Protein AF-A0A2V2ZPX4-F1 (afdb_monomer_lite)

Sequence (348 aa):
MEVPTLDKVTLNYEQLRAFTEWGVATARKKNPMAKKKHLESMGMQDVEVVGKGTRATFTFTIPPGFWRMVLIPSMDYREWGVDYINILIEDGDILNTSDGILVLFATEIYETLAKKHQVDKETVKTTCTRLRGYLLKRDYIRNGGPQDLKSHRVKRKTEWGWQKGPNAVMYDTRARKVWKDFFHRQNDLYRTYNPQAEKAPAYIYAQEARELYQKNMTFFLQVDYYRVAKRTITNDNLLADINYARSTFLETLDMGIVRKEIAKRQEEYMAEKERRDSAHKRYLEEIKTQMPSRDERKAIRDELKKIASSTSFQQRNMTQAQREELDRVMEEILDRTIEEVKALDGEE

Structure (mmCIF, N/CA/C/O backbone):
data_AF-A0A2V2ZPX4-F1
#
_entry.id   AF-A0A2V2ZPX4-F1
#
loop_
_atom_site.group_PDB
_atom_site.id
_atom_site.type_symbol
_atom_site.label_atom_id
_atom_site.label_alt_id
_atom_site.label_comp_id
_atom_site.label_asym_id
_atom_site.label_entity_id
_atom_site.label_seq_id
_atom_site.pdbx_PDB_ins_code
_atom_site.Cartn_x
_atom_site.Cartn_y
_atom_site.Cartn_z
_atom_site.occupancy
_atom_site.B_iso_or_equiv
_atom_site.auth_seq_id
_atom_site.auth_comp_id
_atom_site.auth_asym_id
_atom_site.auth_atom_id
_atom_site.pdbx_PDB_model_num
ATOM 1 N N . MET A 1 1 ? -23.631 -26.186 12.644 1.00 33.59 1 MET A N 1
ATOM 2 C CA . MET A 1 1 ? -22.964 -25.788 13.899 1.00 33.59 1 MET A CA 1
ATOM 3 C C . MET A 1 1 ? -22.809 -24.286 13.853 1.00 33.59 1 MET A C 1
ATOM 5 O O . MET A 1 1 ? -22.116 -23.796 12.972 1.00 33.59 1 MET A O 1
ATOM 9 N N . GLU A 1 2 ? -23.539 -23.573 14.702 1.00 29.73 2 GLU A N 1
ATOM 10 C CA . GLU A 1 2 ? -23.437 -22.119 14.810 1.00 29.73 2 GLU A 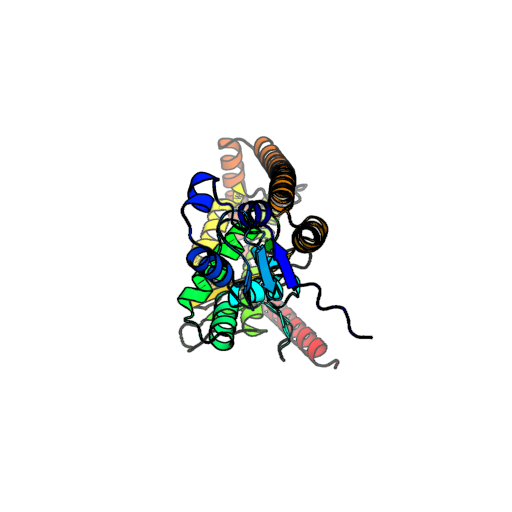CA 1
ATOM 11 C C . GLU A 1 2 ? -22.061 -21.771 15.383 1.00 29.73 2 GLU A C 1
ATOM 13 O O . GLU A 1 2 ? -21.694 -22.220 16.468 1.00 29.73 2 GLU A O 1
ATOM 18 N N . VAL A 1 3 ? -21.266 -21.030 14.613 1.00 31.47 3 VAL A N 1
ATOM 19 C CA . VAL A 1 3 ? -20.008 -20.458 15.096 1.00 31.47 3 VAL A CA 1
ATOM 20 C C . VAL A 1 3 ? -20.387 -19.441 16.177 1.00 31.47 3 VAL A C 1
ATOM 22 O O . VAL A 1 3 ? -21.212 -18.573 15.887 1.00 31.47 3 VAL A O 1
ATOM 25 N N . PRO A 1 4 ? -19.844 -19.517 17.406 1.00 37.94 4 PRO A N 1
ATOM 26 C CA . PRO A 1 4 ? -20.183 -18.551 18.438 1.00 37.94 4 PRO A CA 1
ATOM 27 C C . PRO A 1 4 ? -19.866 -17.143 17.933 1.00 37.94 4 PRO A C 1
ATOM 29 O O . PRO A 1 4 ? -18.773 -16.889 17.422 1.00 37.94 4 PRO A O 1
ATOM 32 N N . THR A 1 5 ? -20.826 -16.235 18.080 1.00 47.53 5 THR A N 1
ATOM 33 C CA . THR A 1 5 ? -20.692 -14.787 17.886 1.00 47.53 5 THR A CA 1
ATOM 34 C C . THR A 1 5 ? -19.631 -14.231 18.847 1.00 47.53 5 THR A C 1
ATOM 36 O O . THR A 1 5 ? -19.949 -13.728 19.921 1.00 47.53 5 THR A O 1
ATOM 39 N N . LEU A 1 6 ? -18.355 -14.379 18.484 1.00 56.31 6 LEU A N 1
ATOM 40 C CA . LEU A 1 6 ? -17.168 -14.090 19.303 1.00 56.31 6 LEU A CA 1
ATOM 41 C C . LEU A 1 6 ? -16.787 -12.602 19.376 1.00 56.31 6 LEU A C 1
ATOM 43 O O . LEU A 1 6 ? -15.764 -12.266 19.962 1.00 56.31 6 LEU A O 1
ATOM 47 N N . ASP A 1 7 ? -17.589 -11.704 18.804 1.00 79.50 7 ASP A N 1
ATOM 48 C CA . ASP A 1 7 ? -17.240 -10.282 18.708 1.00 79.50 7 ASP A CA 1
ATOM 49 C C . ASP A 1 7 ? -17.991 -9.397 19.734 1.00 79.50 7 ASP A C 1
ATOM 51 O O . ASP A 1 7 ? -17.796 -8.182 19.747 1.00 79.50 7 ASP A O 1
ATOM 55 N N . LYS A 1 8 ? -18.813 -9.976 20.632 1.00 90.56 8 LYS A N 1
ATOM 56 C CA . LYS A 1 8 ? -19.414 -9.252 21.772 1.00 90.56 8 LYS A CA 1
ATOM 57 C C . LYS A 1 8 ? -18.473 -9.282 22.975 1.00 90.56 8 LYS A C 1
ATOM 59 O O . LYS A 1 8 ? -18.135 -10.346 23.484 1.00 90.56 8 LYS A O 1
ATOM 64 N N . VAL A 1 9 ? -18.082 -8.105 23.452 1.00 91.75 9 VAL A N 1
ATOM 65 C CA . VAL A 1 9 ? -17.046 -7.928 24.472 1.00 91.75 9 VAL A CA 1
ATOM 66 C C . VAL A 1 9 ? -17.573 -7.076 25.617 1.00 91.75 9 VAL A C 1
ATOM 68 O O . VAL A 1 9 ? -18.239 -6.070 25.388 1.00 91.75 9 VAL A O 1
ATOM 71 N N . THR A 1 10 ? -17.240 -7.455 26.852 1.00 94.12 10 THR A N 1
ATOM 72 C CA . THR A 1 10 ? -17.517 -6.659 28.053 1.00 94.12 10 THR A CA 1
ATOM 73 C C . THR A 1 10 ? -16.210 -6.206 28.687 1.00 94.12 10 THR A C 1
ATOM 75 O O . THR A 1 10 ? -15.408 -7.027 29.122 1.00 94.12 10 THR A O 1
ATOM 78 N N . LEU A 1 11 ? -16.014 -4.892 28.773 1.00 94.19 11 LEU A N 1
ATOM 79 C CA . LEU A 1 11 ? -14.841 -4.272 29.379 1.00 94.19 11 LEU A CA 1
ATOM 80 C C . LEU A 1 11 ? -15.199 -3.603 30.706 1.00 94.19 11 LEU A C 1
ATOM 82 O O . LEU A 1 11 ? -16.196 -2.883 30.819 1.00 94.19 11 LEU A O 1
ATOM 86 N N . ASN A 1 12 ? -14.347 -3.784 31.711 1.00 92.31 12 ASN A N 1
ATOM 87 C CA . ASN A 1 12 ? -14.358 -2.947 32.908 1.00 92.31 12 ASN A CA 1
ATOM 88 C C . ASN A 1 12 ? -13.716 -1.571 32.626 1.00 92.31 12 ASN A C 1
ATOM 90 O O . ASN A 1 12 ? -13.227 -1.298 31.530 1.00 92.31 12 ASN A O 1
ATOM 94 N N . TYR A 1 13 ? -13.702 -0.681 33.620 1.00 89.25 13 TYR A N 1
ATOM 95 C CA . TYR A 1 13 ? -13.165 0.675 33.462 1.00 89.25 13 TYR A CA 1
ATOM 96 C C . TYR A 1 13 ? -11.688 0.727 33.022 1.00 89.25 13 TYR A C 1
ATOM 98 O O . TYR A 1 13 ? -11.328 1.560 32.187 1.00 89.25 13 TYR A O 1
ATOM 106 N N . GLU A 1 14 ? -10.830 -0.135 33.573 1.00 88.31 14 GLU A N 1
ATOM 107 C CA . GLU A 1 14 ? -9.397 -0.152 33.252 1.00 88.31 14 GLU A CA 1
ATOM 108 C C . GLU A 1 14 ? -9.154 -0.711 31.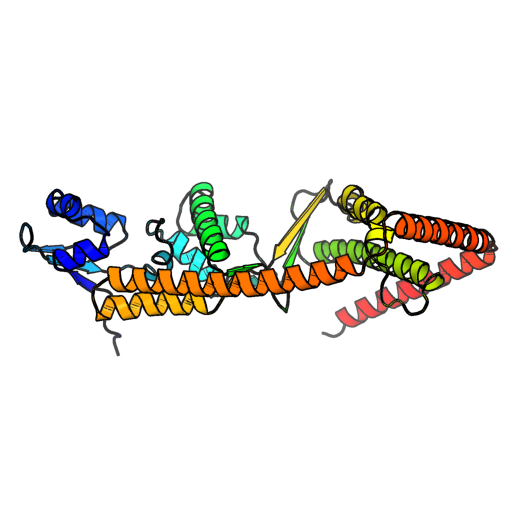845 1.00 88.31 14 GLU A C 1
ATOM 110 O O . GLU A 1 14 ? -8.386 -0.130 31.077 1.00 88.31 14 GLU A O 1
ATOM 115 N N . GLN A 1 15 ? -9.879 -1.767 31.471 1.00 92.38 15 GLN A N 1
ATOM 116 C CA . GLN A 1 15 ? -9.842 -2.343 30.126 1.00 92.38 15 GLN A CA 1
ATOM 117 C C . GLN A 1 15 ? -10.390 -1.371 29.077 1.00 92.38 15 GLN A C 1
ATOM 119 O O . GLN A 1 15 ? -9.775 -1.187 28.030 1.00 92.38 15 GLN A O 1
ATOM 124 N N . LEU A 1 16 ? -11.493 -0.670 29.370 1.00 91.75 16 LEU A N 1
ATOM 125 C CA . LEU A 1 16 ? -12.016 0.380 28.494 1.00 91.75 16 LEU A CA 1
ATOM 126 C C . LEU A 1 16 ? -10.964 1.468 28.275 1.00 91.75 16 LEU A C 1
ATOM 128 O O . LEU A 1 16 ? -10.762 1.913 27.150 1.00 91.75 16 LEU A O 1
ATOM 132 N N . ARG A 1 17 ? -10.281 1.896 29.342 1.00 89.81 17 ARG A N 1
ATOM 133 C CA . ARG A 1 17 ? -9.225 2.906 29.240 1.00 89.81 17 ARG A CA 1
ATOM 134 C C . ARG A 1 17 ? -8.109 2.452 28.294 1.00 89.81 17 ARG A C 1
ATOM 136 O O . ARG A 1 17 ? -7.666 3.256 27.476 1.00 89.81 17 ARG A O 1
ATOM 143 N N . ALA A 1 18 ? -7.666 1.199 28.412 1.00 87.62 18 ALA A N 1
ATOM 144 C CA . ALA A 1 18 ? -6.664 0.617 27.519 1.00 87.62 18 ALA A CA 1
ATOM 145 C C . ALA A 1 18 ? -7.176 0.541 26.068 1.00 87.62 18 ALA A C 1
ATOM 147 O O . ALA A 1 18 ? -6.472 0.937 25.137 1.00 87.62 18 ALA A O 1
ATOM 148 N N . PHE A 1 19 ? -8.431 0.127 25.881 1.00 89.38 19 PHE A N 1
ATOM 149 C CA . PHE A 1 19 ? -9.100 0.066 24.581 1.00 89.38 19 PHE A CA 1
ATOM 150 C C . PHE A 1 19 ? -9.121 1.429 23.868 1.00 89.38 19 PHE A C 1
ATOM 152 O O . PHE A 1 19 ? -8.687 1.539 22.719 1.00 89.38 19 PHE A O 1
ATOM 159 N N . THR A 1 20 ? -9.534 2.488 24.571 1.00 87.81 20 THR A N 1
ATOM 160 C CA . THR A 1 20 ? -9.722 3.841 24.015 1.00 87.81 20 THR A CA 1
ATOM 161 C C . THR A 1 20 ? -8.474 4.733 24.061 1.00 87.81 20 THR A C 1
ATOM 163 O O . THR A 1 20 ? -8.570 5.914 23.739 1.00 87.81 20 THR A O 1
ATOM 166 N N . GLU A 1 21 ? -7.332 4.229 24.543 1.00 84.50 21 GLU A N 1
ATOM 167 C CA . GLU A 1 21 ? -6.089 5.003 24.759 1.00 84.50 21 GLU A CA 1
ATOM 168 C C . GLU A 1 21 ? -6.242 6.235 25.663 1.00 84.50 21 GLU A C 1
ATOM 170 O O . GLU A 1 21 ? -5.491 7.210 25.579 1.00 84.50 21 GLU A O 1
ATOM 175 N N . TRP A 1 22 ? -7.228 6.243 26.556 1.00 87.19 22 TRP A N 1
ATOM 176 C CA . TRP A 1 22 ? -7.407 7.413 27.403 1.00 87.19 22 TRP A CA 1
ATOM 177 C C . TRP A 1 22 ? -6.374 7.458 28.520 1.00 87.19 22 TRP A C 1
ATOM 179 O O . TRP A 1 22 ? -6.224 6.524 29.301 1.00 87.19 22 TRP A O 1
ATOM 189 N N . GLY A 1 23 ? -5.744 8.617 28.701 1.00 84.19 23 GLY A N 1
ATOM 190 C CA . GLY A 1 23 ? -5.048 8.910 29.950 1.00 84.19 23 GLY A CA 1
ATOM 191 C C . GLY A 1 23 ? -6.006 8.837 31.148 1.00 84.19 23 GLY A C 1
ATOM 192 O O . GLY A 1 23 ? -7.205 9.113 31.029 1.00 84.19 23 GLY A O 1
ATOM 193 N N . VAL A 1 24 ? -5.475 8.512 32.332 1.00 84.44 24 VAL A N 1
ATOM 194 C CA . VAL A 1 24 ? -6.258 8.351 33.576 1.00 84.44 24 VAL A CA 1
ATOM 195 C C . VAL A 1 24 ? -7.149 9.567 33.856 1.00 84.44 24 VAL A C 1
ATOM 197 O O . VAL A 1 24 ? -8.327 9.415 34.183 1.00 84.44 24 VAL A O 1
ATOM 200 N N . ALA A 1 25 ? -6.612 10.777 33.681 1.00 85.44 25 ALA A N 1
ATOM 201 C CA . ALA A 1 25 ? -7.347 12.022 33.896 1.00 85.44 25 ALA A CA 1
ATOM 202 C C . ALA A 1 25 ? -8.534 12.180 32.928 1.00 85.44 25 ALA A C 1
ATOM 204 O O . ALA A 1 25 ? -9.633 12.547 33.348 1.00 85.44 25 ALA A O 1
ATOM 205 N N . THR A 1 26 ? -8.337 11.862 31.646 1.00 86.56 26 THR A N 1
ATOM 206 C CA . THR A 1 26 ? -9.374 11.950 30.607 1.00 86.56 26 THR A CA 1
ATOM 207 C C . THR A 1 26 ? -10.487 10.934 30.849 1.00 86.56 26 THR A C 1
ATOM 209 O O . THR A 1 26 ? -11.667 11.293 30.823 1.00 86.56 26 THR A O 1
ATOM 212 N N . ALA A 1 27 ? -10.128 9.686 31.161 1.00 84.44 27 ALA A N 1
ATOM 213 C CA . ALA A 1 27 ? -11.091 8.619 31.423 1.00 84.44 27 ALA A CA 1
ATOM 214 C C . ALA A 1 27 ? -11.976 8.910 32.652 1.00 84.44 27 ALA A C 1
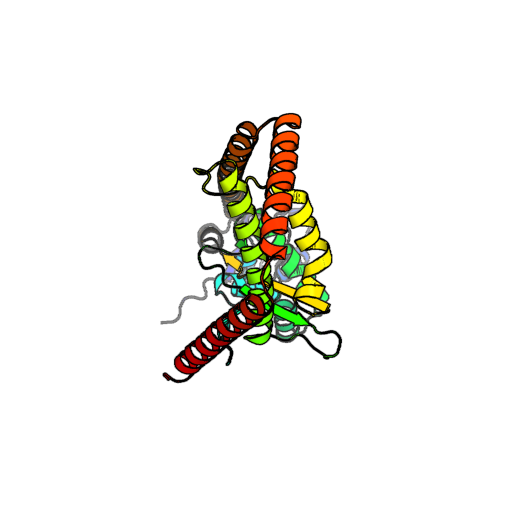ATOM 216 O O . ALA A 1 27 ? -13.177 8.614 32.633 1.00 84.44 27 ALA A O 1
ATOM 217 N N . ARG A 1 28 ? -11.416 9.544 33.696 1.00 84.75 28 ARG A N 1
ATOM 218 C CA . ARG A 1 28 ? -12.162 9.930 34.908 1.00 84.75 28 ARG A CA 1
ATOM 219 C C . ARG A 1 28 ? -13.161 11.056 34.648 1.00 84.75 28 ARG A C 1
ATOM 221 O O . ARG A 1 28 ? -14.263 11.013 35.183 1.00 84.75 28 ARG A O 1
ATOM 228 N N . LYS A 1 29 ? -12.801 12.040 33.816 1.00 86.19 29 LYS A N 1
ATOM 229 C CA . LYS A 1 29 ? -13.653 13.206 33.513 1.00 86.19 29 LYS A CA 1
ATOM 230 C C . LYS A 1 29 ? -14.851 12.875 32.616 1.00 86.19 29 LYS A C 1
ATOM 232 O O . LYS A 1 29 ? -15.854 13.581 32.660 1.00 86.19 29 LYS A O 1
ATOM 237 N N . LYS A 1 30 ? -14.774 11.826 31.792 1.00 85.38 30 LYS A N 1
ATOM 238 C CA . LYS A 1 30 ? -15.880 11.442 30.901 1.00 85.38 30 LYS A CA 1
ATOM 239 C C . LYS A 1 30 ? -16.966 10.679 31.659 1.00 85.38 30 LYS A C 1
ATOM 241 O O . LYS A 1 30 ? -16.702 9.638 32.259 1.00 85.38 30 LYS A O 1
ATOM 246 N N . ASN A 1 31 ? -18.206 11.157 31.591 1.00 87.00 31 ASN A N 1
ATOM 247 C CA . ASN A 1 31 ? -19.361 10.431 32.123 1.00 87.00 31 ASN A CA 1
ATOM 248 C C . ASN A 1 31 ? -19.689 9.179 31.265 1.00 87.00 31 ASN A C 1
ATOM 250 O O . ASN A 1 31 ? -19.203 9.077 30.136 1.00 87.00 31 ASN A O 1
ATOM 254 N N . PRO A 1 32 ? -20.496 8.222 31.765 1.00 86.44 32 PRO A N 1
ATOM 255 C CA . PRO A 1 32 ? -20.830 6.990 31.039 1.00 86.44 32 PRO A CA 1
ATOM 256 C C . PRO A 1 32 ? -21.375 7.205 29.617 1.00 86.44 32 PRO A C 1
ATOM 258 O O . PRO A 1 32 ? -20.973 6.498 28.698 1.00 86.44 32 PRO A O 1
ATOM 261 N N . MET A 1 33 ? -22.207 8.229 29.400 1.00 86.62 33 MET A N 1
ATOM 262 C CA . MET A 1 33 ? -22.762 8.539 28.075 1.00 86.62 33 MET A CA 1
ATOM 263 C C . MET A 1 33 ? -21.711 9.057 27.091 1.00 86.62 33 MET A C 1
ATOM 265 O O . MET A 1 33 ? -21.716 8.677 25.924 1.00 86.62 33 MET A O 1
ATOM 269 N N . ALA A 1 34 ? -20.777 9.892 27.546 1.00 89.50 34 ALA A N 1
ATOM 270 C CA . ALA A 1 34 ? -19.648 10.332 26.732 1.00 89.50 34 ALA A CA 1
ATOM 271 C C . ALA A 1 34 ? -18.721 9.163 26.374 1.00 89.50 34 ALA A C 1
ATOM 273 O O . ALA A 1 34 ? -18.102 9.177 25.311 1.00 89.50 34 ALA A O 1
ATOM 274 N N . LYS A 1 35 ? -18.633 8.154 27.251 1.00 89.94 35 LYS A N 1
ATOM 275 C CA . LYS A 1 35 ? -17.887 6.927 26.976 1.00 89.94 35 LYS A CA 1
ATOM 276 C C . LYS A 1 35 ? -18.566 6.058 25.923 1.00 89.94 35 LYS A C 1
ATOM 278 O O . LYS A 1 35 ? -17.907 5.671 24.965 1.00 89.94 35 LYS A O 1
ATOM 283 N N . LYS A 1 36 ? -19.881 5.859 26.048 1.00 91.44 36 LYS A N 1
ATOM 284 C CA . LYS A 1 36 ? -20.707 5.189 25.036 1.00 91.44 36 LYS A CA 1
ATOM 285 C C . LYS A 1 36 ? -20.559 5.839 23.657 1.00 91.44 36 LYS A C 1
ATOM 287 O O . LYS A 1 36 ? -20.152 5.165 22.720 1.00 91.44 36 LYS A O 1
ATOM 292 N N . LYS A 1 37 ? -20.753 7.160 23.565 1.00 91.19 37 LYS A N 1
ATOM 293 C CA . LYS A 1 37 ? -20.597 7.913 22.305 1.00 91.19 37 LYS A CA 1
ATOM 294 C C . LYS A 1 37 ? -19.216 7.759 21.674 1.00 91.19 37 LYS A C 1
ATOM 296 O O . LYS A 1 37 ? -19.087 7.798 20.457 1.00 91.19 37 LYS A O 1
ATOM 301 N N . HIS A 1 38 ? -18.174 7.613 22.490 1.00 91.44 38 HIS A N 1
ATOM 302 C CA . HIS A 1 38 ? -16.836 7.388 21.964 1.00 91.44 38 HIS A CA 1
ATOM 303 C C . HIS A 1 38 ? -16.679 5.989 21.363 1.00 91.44 38 HIS A C 1
ATOM 305 O O . HIS A 1 38 ? -16.165 5.877 20.256 1.00 91.44 38 HIS A O 1
ATOM 311 N N . LEU A 1 39 ? -17.164 4.945 22.042 1.00 91.69 39 LEU A N 1
ATOM 312 C CA . LEU A 1 39 ? -17.172 3.585 21.493 1.00 91.69 39 LEU A CA 1
ATOM 313 C C . LEU A 1 39 ? -17.957 3.525 20.175 1.00 91.69 39 LEU A C 1
ATOM 315 O O . LEU A 1 39 ? -17.457 2.982 19.194 1.00 91.69 39 LEU A O 1
ATOM 319 N N . GLU A 1 40 ? -19.121 4.174 20.119 1.00 92.25 40 GLU A N 1
ATOM 320 C CA . GLU A 1 40 ? -19.911 4.313 18.887 1.00 92.25 40 GLU A CA 1
ATOM 321 C C . GLU A 1 40 ? -19.120 5.051 17.790 1.00 92.25 40 GLU A C 1
ATOM 323 O O . GLU A 1 40 ? -19.093 4.613 16.644 1.00 92.25 40 GLU A O 1
ATOM 328 N N . SER A 1 41 ? -18.392 6.125 18.132 1.00 88.62 41 SER A N 1
ATOM 329 C CA . SER A 1 41 ? -17.531 6.838 17.169 1.00 88.62 41 SER A CA 1
ATOM 330 C C . SER A 1 41 ? -16.346 6.007 16.664 1.00 88.62 41 SER A C 1
ATOM 332 O O . SER A 1 41 ? -15.851 6.254 15.568 1.00 88.62 41 SER A O 1
ATOM 334 N N . MET A 1 42 ? -15.912 5.008 17.440 1.00 87.75 42 MET A N 1
ATOM 335 C CA . MET A 1 42 ? -14.901 4.025 17.037 1.00 87.75 42 MET A CA 1
ATOM 336 C C . MET A 1 42 ? -15.497 2.879 16.199 1.00 87.75 42 MET A C 1
ATOM 338 O O . MET A 1 42 ? -14.761 1.977 15.805 1.00 87.75 42 MET A O 1
ATOM 342 N N . GLY A 1 43 ? -16.806 2.901 15.929 1.00 88.81 43 GLY A N 1
ATOM 343 C CA . GLY A 1 43 ? -17.519 1.902 15.132 1.00 88.81 43 GLY A CA 1
ATOM 344 C C . GLY A 1 43 ? -18.128 0.751 15.934 1.00 88.81 43 GLY A C 1
ATOM 345 O O . GLY A 1 43 ? -18.667 -0.169 15.328 1.00 88.81 43 GLY A O 1
ATOM 346 N N . MET A 1 44 ? -18.053 0.764 17.269 1.00 92.81 44 MET A N 1
ATOM 347 C CA . MET A 1 44 ? -18.642 -0.302 18.087 1.00 92.81 44 MET A CA 1
ATOM 348 C C . MET A 1 44 ? -20.172 -0.266 18.015 1.00 92.81 44 MET A C 1
ATOM 350 O O . MET A 1 44 ? -20.779 0.805 18.041 1.00 92.81 44 MET A O 1
ATOM 354 N N . GLN A 1 45 ? -20.784 -1.445 17.965 1.00 92.38 45 GLN A N 1
ATOM 355 C CA . GLN A 1 45 ? -22.230 -1.640 17.854 1.00 92.38 45 GLN A CA 1
ATOM 356 C C . GLN A 1 45 ? -22.818 -2.092 19.201 1.00 92.38 45 GLN A C 1
ATOM 358 O O . GLN A 1 45 ? -22.087 -2.543 20.082 1.00 92.38 45 GLN A O 1
ATOM 363 N N . ASP A 1 46 ? -24.132 -1.937 19.380 1.00 93.19 46 ASP A N 1
ATOM 364 C CA . ASP A 1 46 ? -24.883 -2.420 20.554 1.00 93.19 46 ASP A CA 1
ATOM 365 C C . ASP A 1 46 ? -24.274 -2.031 21.912 1.00 93.19 46 ASP A C 1
ATOM 367 O O . ASP A 1 46 ? -24.177 -2.839 22.836 1.00 93.19 46 ASP A O 1
ATOM 371 N N . VAL A 1 47 ? -23.816 -0.779 22.037 1.00 94.06 47 VAL A N 1
ATOM 372 C CA . VAL A 1 47 ? -23.094 -0.334 23.233 1.00 94.06 47 VAL A CA 1
ATOM 373 C C . VAL A 1 47 ? -24.043 -0.191 24.429 1.00 94.06 47 VAL A C 1
ATOM 375 O O . VAL A 1 47 ? -24.878 0.722 24.499 1.00 94.06 47 VAL A O 1
ATOM 378 N N . GLU A 1 48 ? -23.847 -1.047 25.422 1.00 94.25 48 GLU A N 1
ATOM 379 C CA . GLU A 1 48 ? -24.545 -1.073 26.702 1.00 94.25 48 GLU A CA 1
ATOM 380 C C . GLU A 1 48 ? -23.602 -0.667 27.837 1.00 94.25 48 GLU A C 1
ATOM 382 O O . GLU A 1 48 ? -22.428 -1.040 27.871 1.00 94.25 48 GLU A O 1
ATOM 387 N N . VAL A 1 49 ? -24.121 0.107 28.792 1.00 92.94 49 VAL A N 1
ATOM 388 C CA . VAL A 1 49 ? -23.358 0.543 29.966 1.00 92.94 49 VAL A CA 1
ATOM 389 C C . VAL A 1 49 ? -24.138 0.222 31.226 1.00 92.94 49 VAL A C 1
ATOM 391 O O . VAL A 1 49 ? -25.256 0.706 31.404 1.00 92.94 49 VAL A O 1
ATOM 394 N N . VAL A 1 50 ? -23.529 -0.554 32.119 1.00 92.50 50 VAL A N 1
ATOM 395 C CA . VAL A 1 50 ? -24.125 -0.952 33.398 1.00 92.50 50 VAL A CA 1
ATOM 396 C C . VAL A 1 50 ? -23.279 -0.398 34.540 1.00 92.50 50 VAL A C 1
ATOM 398 O O . VAL A 1 50 ? -22.055 -0.488 34.522 1.00 92.50 50 VAL A O 1
ATOM 401 N N . GLY A 1 51 ? -23.920 0.193 35.552 1.00 87.88 51 GLY A N 1
ATOM 402 C CA . GLY A 1 51 ? -23.242 0.768 36.719 1.00 87.88 51 GLY A CA 1
ATOM 403 C C . GLY A 1 51 ? -22.823 2.238 36.562 1.00 87.88 51 GLY A C 1
ATOM 404 O O . GLY A 1 51 ? -23.287 2.959 35.678 1.00 87.88 51 GLY A O 1
ATOM 405 N N . LYS A 1 52 ? -21.978 2.728 37.484 1.00 82.69 52 LYS A N 1
ATOM 406 C CA . LYS A 1 52 ? -21.534 4.136 37.554 1.00 82.69 52 LYS A CA 1
ATOM 407 C C . LYS A 1 52 ? -20.049 4.246 37.918 1.00 82.69 52 LYS A C 1
ATOM 409 O O . LYS A 1 52 ? -19.500 3.408 38.631 1.00 82.69 52 LYS A O 1
ATOM 414 N N . GLY A 1 53 ? -19.412 5.331 37.473 1.00 78.25 53 GLY A N 1
ATOM 415 C CA . GLY A 1 53 ? -18.025 5.655 37.824 1.00 78.25 53 GLY A CA 1
ATOM 416 C C . GLY A 1 53 ? -17.019 4.611 37.329 1.00 78.25 53 GLY A C 1
ATOM 417 O O . GLY A 1 53 ? -17.098 4.162 36.189 1.00 78.25 53 GLY A O 1
ATOM 418 N N . THR A 1 54 ? -16.068 4.236 38.186 1.00 83.69 54 THR A N 1
ATOM 419 C CA . THR A 1 54 ? -15.050 3.202 37.910 1.00 83.69 54 THR A CA 1
ATOM 420 C C . THR A 1 54 ? -15.580 1.773 38.034 1.00 83.69 54 THR A C 1
ATOM 422 O O . THR A 1 54 ? -14.897 0.839 37.636 1.00 83.69 54 THR A O 1
ATOM 425 N N . ARG A 1 55 ? -16.799 1.595 38.563 1.00 86.69 55 ARG A N 1
ATOM 426 C CA . ARG A 1 55 ? -17.481 0.294 38.660 1.00 86.69 55 ARG A CA 1
ATOM 427 C C . ARG A 1 55 ? -18.378 0.003 37.454 1.00 86.69 55 ARG A C 1
ATOM 429 O O . ARG A 1 55 ? -19.098 -0.986 37.470 1.00 86.69 55 ARG A O 1
ATOM 436 N N . ALA A 1 56 ? -18.392 0.887 36.456 1.00 89.44 56 ALA A N 1
ATOM 437 C CA . ALA A 1 56 ? -19.176 0.675 35.250 1.00 89.44 56 ALA A CA 1
ATOM 438 C C . ALA A 1 56 ? -18.530 -0.389 34.350 1.00 89.44 56 ALA A C 1
ATOM 440 O O . ALA A 1 56 ? -17.305 -0.406 34.193 1.00 89.44 56 ALA A O 1
ATOM 441 N N . THR A 1 57 ? -19.361 -1.225 33.735 1.00 93.75 57 THR A N 1
ATOM 442 C CA . THR A 1 57 ? -18.980 -2.154 32.668 1.00 93.75 57 THR A CA 1
ATOM 443 C C . THR A 1 57 ? -19.577 -1.697 31.342 1.00 93.75 57 THR A C 1
ATOM 445 O O . THR A 1 57 ? -20.649 -1.087 31.301 1.00 93.75 57 THR A O 1
ATOM 448 N N . PHE A 1 58 ? -18.845 -1.955 30.263 1.00 94.62 58 PHE A N 1
ATOM 449 C CA . PHE A 1 58 ? -19.169 -1.528 28.908 1.00 94.62 58 PHE A CA 1
ATOM 450 C C . PHE A 1 58 ? -19.219 -2.762 28.028 1.00 94.62 58 PHE A C 1
ATOM 452 O O . PHE A 1 58 ? -18.184 -3.382 27.798 1.00 94.62 58 PHE A O 1
ATOM 459 N N . THR A 1 59 ? -20.408 -3.113 27.563 1.00 95.62 59 THR A N 1
ATOM 460 C CA . THR A 1 59 ? -20.611 -4.253 26.672 1.00 95.62 59 THR A CA 1
ATOM 461 C C . THR A 1 59 ? -20.905 -3.736 25.277 1.00 95.62 59 THR A C 1
ATOM 463 O O . THR A 1 59 ? -21.715 -2.827 25.133 1.00 95.62 59 THR A O 1
ATOM 466 N N . PHE A 1 60 ? -20.239 -4.266 24.259 1.00 94.94 60 PHE A N 1
ATOM 467 C CA . PHE A 1 60 ? -20.431 -3.840 22.874 1.00 94.94 60 PHE A CA 1
ATOM 468 C C . PHE A 1 60 ? -20.032 -4.940 21.893 1.00 94.94 60 PHE A C 1
ATOM 470 O O . PHE A 1 60 ? -19.277 -5.849 22.235 1.00 94.94 60 PHE A O 1
ATOM 477 N N . THR A 1 61 ? -20.525 -4.829 20.667 1.00 93.75 61 THR A N 1
ATOM 478 C CA . THR A 1 61 ? -20.172 -5.696 19.544 1.00 93.75 61 THR A CA 1
ATOM 479 C C . THR A 1 61 ? -19.104 -5.010 18.690 1.00 93.75 61 THR A C 1
ATOM 481 O O . THR A 1 61 ? -19.262 -3.855 18.284 1.00 93.75 61 THR A O 1
ATOM 484 N N . ILE A 1 62 ? -17.998 -5.701 18.425 1.00 91.56 62 ILE A N 1
ATOM 485 C CA . ILE A 1 62 ? -16.933 -5.231 17.533 1.00 91.56 62 ILE A CA 1
ATOM 486 C C . ILE A 1 62 ? -17.380 -5.475 16.084 1.00 91.56 62 ILE A C 1
ATOM 488 O O . ILE A 1 62 ? -17.710 -6.611 15.743 1.00 91.56 62 ILE A O 1
ATOM 492 N N . PRO A 1 63 ? -17.389 -4.452 15.208 1.00 89.69 63 PRO A N 1
ATOM 493 C CA . PRO A 1 63 ? -17.870 -4.625 13.849 1.00 89.69 63 PRO A CA 1
ATOM 494 C C . PRO A 1 63 ? -16.922 -5.527 13.037 1.00 89.69 63 PRO A C 1
ATOM 496 O O . PRO A 1 63 ? -15.692 -5.468 13.214 1.00 89.69 63 PRO A O 1
ATOM 499 N N . PRO A 1 64 ? -17.460 -6.317 12.088 1.00 81.75 64 PRO A N 1
ATOM 500 C CA . PRO A 1 64 ? -16.651 -7.107 11.172 1.00 81.75 64 PRO A CA 1
ATOM 501 C C . PRO A 1 64 ? -15.625 -6.229 10.444 1.00 81.75 64 PRO A C 1
ATOM 503 O O . PRO A 1 64 ? -15.967 -5.283 9.743 1.00 81.75 64 PRO A O 1
ATOM 506 N N . GLY A 1 65 ? -14.339 -6.538 10.620 1.00 86.69 65 GLY A N 1
ATOM 507 C CA . GLY A 1 65 ? -13.248 -5.817 9.961 1.00 86.69 65 GLY A CA 1
ATOM 508 C C . GLY A 1 65 ? -12.595 -4.695 10.770 1.00 86.69 65 GLY A C 1
ATOM 509 O O . GLY A 1 65 ? -11.597 -4.152 10.297 1.00 86.69 65 GLY A O 1
ATOM 510 N N . PHE A 1 66 ? -13.040 -4.415 12.002 1.00 89.88 66 PHE A N 1
ATOM 511 C CA . PHE A 1 66 ? -12.365 -3.484 12.925 1.00 89.88 66 PHE A CA 1
ATOM 512 C C . PHE A 1 66 ? -10.840 -3.692 12.984 1.00 89.88 66 PHE A C 1
ATOM 514 O O . PHE A 1 66 ? -10.058 -2.747 12.870 1.00 89.88 66 PHE A O 1
ATOM 521 N N . TRP A 1 67 ? -10.415 -4.956 13.057 1.00 90.12 67 TRP A N 1
ATOM 522 C CA . TRP A 1 67 ? -9.014 -5.378 13.153 1.00 90.12 67 TRP A CA 1
ATOM 523 C C . TRP A 1 67 ? -8.136 -4.942 11.976 1.00 90.12 67 TRP A C 1
ATOM 525 O O . TRP A 1 67 ? -6.930 -4.800 12.133 1.00 90.12 67 TRP A O 1
ATOM 535 N N . ARG A 1 68 ? -8.720 -4.670 10.804 1.00 89.75 68 ARG A N 1
ATOM 536 C CA . ARG A 1 68 ? -7.980 -4.145 9.643 1.00 89.75 68 ARG A CA 1
ATOM 537 C C . ARG A 1 68 ? -7.556 -2.696 9.849 1.00 89.75 68 ARG A C 1
ATOM 539 O O . ARG A 1 68 ? -6.494 -2.290 9.393 1.00 89.75 68 ARG A O 1
ATOM 546 N N . MET A 1 69 ? -8.371 -1.927 10.564 1.00 88.50 69 MET A N 1
ATOM 547 C CA . MET A 1 69 ? -8.122 -0.510 10.827 1.00 88.50 69 MET A CA 1
ATOM 548 C C . MET A 1 69 ? -7.216 -0.301 12.044 1.00 88.50 69 MET A C 1
ATOM 550 O O . MET A 1 69 ? -6.504 0.697 12.110 1.00 88.50 69 MET A O 1
ATOM 554 N N . VAL A 1 70 ? -7.185 -1.262 12.976 1.00 83.06 70 VAL A N 1
ATOM 555 C CA . VAL A 1 70 ? -6.420 -1.156 14.231 1.00 83.06 70 VAL A CA 1
ATOM 556 C C . VAL A 1 70 ? -4.905 -1.056 14.024 1.00 83.06 70 VAL A C 1
ATOM 558 O O . VAL A 1 70 ? -4.195 -0.533 14.879 1.00 83.06 70 VAL A O 1
ATOM 561 N N . LEU A 1 71 ? -4.412 -1.508 12.867 1.00 81.50 71 LEU A N 1
ATOM 562 C CA . LEU A 1 71 ? -3.004 -1.408 12.479 1.00 81.50 71 LEU A CA 1
ATOM 563 C C . LEU A 1 71 ? -2.540 0.030 12.220 1.00 81.50 71 LEU A C 1
ATOM 565 O O . LEU A 1 71 ? -1.343 0.265 12.047 1.00 81.50 71 LEU A O 1
ATOM 569 N N . ILE A 1 72 ? -3.474 0.982 12.143 1.00 82.81 72 ILE A N 1
ATOM 570 C CA . ILE A 1 72 ? -3.236 2.353 11.699 1.00 82.81 72 ILE A CA 1
ATOM 571 C C . ILE A 1 72 ? -3.656 3.291 12.836 1.00 82.81 72 ILE A C 1
ATOM 573 O O . ILE A 1 72 ? -4.803 3.732 12.884 1.00 82.81 72 ILE A O 1
ATOM 577 N N . PRO A 1 73 ? -2.730 3.631 13.754 1.00 71.44 73 PRO A N 1
ATOM 578 C CA . PRO A 1 73 ? -3.065 4.269 15.030 1.00 71.44 73 PRO A CA 1
ATOM 579 C C . PRO A 1 73 ? -3.774 5.623 14.912 1.00 71.44 73 PRO A C 1
ATOM 581 O O . PRO A 1 73 ? -4.452 6.053 15.834 1.00 71.44 73 PRO A O 1
ATOM 584 N N . SER A 1 74 ? -3.600 6.327 13.792 1.00 72.56 74 SER A N 1
ATOM 585 C CA . SER A 1 74 ? -4.124 7.680 13.585 1.00 72.56 74 SER A CA 1
ATOM 586 C C . SER A 1 74 ? -5.470 7.735 12.860 1.00 72.56 74 SER A C 1
ATOM 588 O O . SER A 1 74 ? -5.908 8.828 12.491 1.00 72.56 74 SER A O 1
ATOM 590 N N . MET A 1 75 ? -6.103 6.590 12.588 1.00 80.94 75 MET A N 1
ATOM 591 C CA . MET A 1 75 ? -7.328 6.533 11.795 1.00 80.94 75 MET A CA 1
ATOM 592 C C . MET A 1 75 ? -8.499 5.940 12.569 1.00 80.94 75 MET A C 1
ATOM 594 O O . MET A 1 75 ? -8.421 4.835 13.094 1.00 80.94 75 MET A O 1
ATOM 598 N N . ASP A 1 76 ? -9.617 6.665 12.551 1.00 82.19 76 ASP A N 1
ATOM 599 C CA . ASP A 1 76 ? -10.900 6.141 13.007 1.00 82.19 76 ASP A CA 1
ATOM 600 C C . ASP A 1 76 ? -11.385 5.015 12.088 1.00 82.19 76 ASP A C 1
ATOM 602 O O . ASP A 1 76 ? -11.071 4.977 10.891 1.00 82.19 76 ASP A O 1
ATOM 606 N N . TYR A 1 77 ? -12.223 4.139 12.639 1.00 88.38 77 TYR A N 1
ATOM 607 C CA . TYR A 1 77 ? -12.910 3.108 11.874 1.00 88.38 77 TYR A CA 1
ATOM 608 C C . TYR A 1 77 ? -13.770 3.727 10.766 1.00 88.38 77 TYR A C 1
ATOM 610 O O . TYR A 1 77 ? -14.570 4.633 11.004 1.00 88.38 77 TYR A O 1
ATOM 618 N N . ARG A 1 78 ? -13.611 3.217 9.542 1.00 91.25 78 ARG A N 1
ATOM 619 C CA . ARG A 1 78 ? -14.411 3.579 8.368 1.00 91.25 78 ARG A CA 1
ATOM 620 C C . ARG A 1 78 ? -14.663 2.319 7.553 1.00 91.25 78 ARG A C 1
ATOM 622 O O . ARG A 1 78 ? -13.702 1.661 7.162 1.00 91.25 78 ARG A O 1
ATOM 629 N N . GLU A 1 79 ? -15.920 2.022 7.243 1.00 92.19 79 GLU A N 1
ATOM 630 C CA . GLU A 1 79 ? -16.302 0.809 6.501 1.00 92.19 79 GLU A CA 1
ATOM 631 C C . GLU A 1 79 ? -15.655 0.749 5.110 1.00 92.19 79 GLU A C 1
ATOM 633 O O . GLU A 1 79 ? -15.083 -0.268 4.726 1.00 92.19 79 GLU A O 1
ATOM 638 N N . TRP A 1 80 ? -15.606 1.871 4.385 1.00 93.94 80 TRP A N 1
ATOM 639 C CA . TRP A 1 80 ? -14.885 1.940 3.107 1.00 93.94 80 TRP A CA 1
ATOM 640 C C . TRP A 1 80 ? -13.365 1.782 3.257 1.00 93.94 80 TRP A C 1
ATOM 642 O O . TRP A 1 80 ? -12.688 1.384 2.312 1.00 93.94 80 TRP A O 1
ATOM 652 N N . GLY A 1 81 ? -12.808 2.086 4.435 1.00 94.25 81 GLY A N 1
ATOM 653 C CA . GLY A 1 81 ? -11.406 1.821 4.752 1.00 94.25 81 GLY A CA 1
ATOM 654 C C . GLY A 1 81 ? -11.132 0.330 4.952 1.00 94.25 81 GLY A C 1
ATOM 655 O O . GLY A 1 81 ? -10.143 -0.184 4.432 1.00 94.25 81 GLY A O 1
ATOM 656 N N . VAL A 1 82 ? -12.045 -0.367 5.633 1.00 94.00 82 VAL A N 1
ATOM 657 C CA . VAL A 1 82 ? -12.030 -1.830 5.783 1.00 94.00 82 VAL A CA 1
ATOM 658 C C . VAL A 1 82 ? -12.089 -2.506 4.416 1.00 94.00 82 VAL A C 1
ATOM 660 O O . VAL A 1 82 ? -11.234 -3.335 4.109 1.00 94.00 82 VAL A O 1
ATOM 663 N N . ASP A 1 83 ? -13.045 -2.110 3.575 1.00 95.00 83 ASP A N 1
ATOM 664 C CA . ASP A 1 83 ? -13.191 -2.658 2.225 1.00 95.00 83 ASP A CA 1
ATOM 665 C C . ASP A 1 83 ? -11.980 -2.372 1.343 1.00 95.00 83 ASP A C 1
ATOM 667 O O . ASP A 1 83 ? -11.569 -3.226 0.564 1.00 95.00 83 ASP A O 1
ATOM 671 N N . TYR A 1 84 ? -11.367 -1.196 1.477 1.00 94.88 84 TYR A N 1
ATOM 672 C CA . TYR A 1 84 ? -10.128 -0.907 0.767 1.00 94.88 84 TYR A CA 1
ATOM 673 C C . TYR A 1 84 ? -9.002 -1.865 1.178 1.00 94.88 84 TYR A C 1
ATOM 675 O O . TYR A 1 84 ? -8.271 -2.338 0.316 1.00 94.88 84 TYR A O 1
ATOM 683 N N . ILE A 1 85 ? -8.868 -2.199 2.466 1.00 93.81 85 ILE A N 1
ATOM 684 C CA . ILE A 1 85 ? -7.887 -3.197 2.920 1.00 93.81 85 ILE A CA 1
ATOM 685 C C . ILE A 1 85 ? -8.242 -4.598 2.400 1.00 93.81 85 ILE A C 1
ATOM 687 O O . ILE A 1 85 ? -7.336 -5.316 1.989 1.00 93.81 85 ILE A O 1
ATOM 691 N N . ASN A 1 86 ? -9.526 -4.971 2.347 1.00 92.88 86 ASN A N 1
ATOM 692 C CA . ASN A 1 86 ? -9.954 -6.232 1.722 1.00 92.88 86 ASN A CA 1
ATOM 693 C C . ASN A 1 86 ? -9.543 -6.300 0.252 1.00 92.88 86 ASN A C 1
ATOM 695 O O . ASN A 1 86 ? -8.918 -7.272 -0.149 1.00 92.88 86 ASN A O 1
ATOM 699 N N . ILE A 1 87 ? -9.786 -5.233 -0.515 1.00 92.19 87 ILE A N 1
ATOM 700 C CA . ILE A 1 87 ? -9.352 -5.123 -1.915 1.00 92.19 87 ILE A CA 1
ATOM 701 C C . ILE A 1 87 ? -7.841 -5.363 -2.049 1.00 92.19 87 ILE A C 1
ATOM 703 O O . ILE A 1 87 ? -7.411 -6.014 -2.993 1.00 92.19 87 ILE A O 1
ATOM 707 N N . LEU A 1 88 ? -7.027 -4.868 -1.111 1.00 90.50 88 LEU A N 1
ATOM 708 C CA . LEU A 1 88 ? -5.577 -5.090 -1.134 1.00 90.50 88 LEU A CA 1
ATOM 709 C C . LEU A 1 88 ? -5.175 -6.528 -0.771 1.00 90.50 88 LEU A C 1
ATOM 711 O O . LEU A 1 88 ? -4.185 -7.027 -1.301 1.00 90.50 88 LEU A O 1
ATOM 715 N N . ILE A 1 89 ? -5.886 -7.172 0.156 1.00 89.81 89 ILE A N 1
ATOM 716 C CA . ILE A 1 89 ? -5.589 -8.540 0.612 1.00 89.81 89 ILE A CA 1
ATOM 717 C C . ILE A 1 89 ? -6.053 -9.577 -0.418 1.00 89.81 89 ILE A C 1
ATOM 719 O O . ILE A 1 89 ? -5.354 -10.553 -0.656 1.00 89.81 89 ILE A O 1
ATOM 723 N N . GLU A 1 90 ? -7.218 -9.365 -1.023 1.00 87.75 90 GLU A N 1
ATOM 724 C CA . GLU A 1 90 ? -7.897 -10.316 -1.915 1.00 87.75 90 GLU A CA 1
ATOM 725 C C . GLU A 1 90 ? -7.528 -10.115 -3.394 1.00 87.75 90 GLU A C 1
ATOM 727 O O . GLU A 1 90 ? -8.216 -10.624 -4.274 1.00 87.75 90 GLU A O 1
ATOM 732 N N . ASP A 1 91 ? -6.480 -9.333 -3.684 1.00 75.44 91 ASP A N 1
ATOM 733 C CA . ASP A 1 91 ? -6.090 -8.937 -5.046 1.00 75.44 91 ASP A CA 1
ATOM 734 C C . ASP A 1 91 ? -7.219 -8.262 -5.849 1.00 75.44 91 ASP A C 1
ATOM 736 O O . ASP A 1 91 ? -7.193 -8.202 -7.078 1.00 75.44 91 ASP A O 1
ATOM 740 N N . GLY A 1 92 ? -8.208 -7.694 -5.154 1.00 74.38 92 GLY A N 1
ATOM 741 C CA . GLY A 1 92 ? -9.391 -7.051 -5.728 1.00 74.38 92 GLY A CA 1
ATOM 742 C C . GLY A 1 92 ? -9.102 -5.753 -6.487 1.00 74.38 92 GLY A C 1
ATOM 743 O O . GLY A 1 92 ? -10.032 -5.109 -6.975 1.00 74.38 92 GLY A O 1
ATOM 744 N N . ASP A 1 93 ? -7.831 -5.336 -6.584 1.00 83.62 93 ASP A N 1
ATOM 745 C CA . ASP A 1 93 ? -7.391 -4.328 -7.551 1.00 83.62 93 ASP A CA 1
ATOM 746 C C . ASP A 1 93 ? -7.213 -4.910 -8.964 1.00 83.62 93 ASP A C 1
ATOM 748 O O . ASP A 1 93 ? -6.832 -4.177 -9.875 1.00 83.62 93 ASP A O 1
ATOM 752 N N . ILE A 1 94 ? -7.552 -6.186 -9.170 1.00 87.00 94 ILE A N 1
ATOM 753 C CA . ILE A 1 94 ? -7.578 -6.879 -10.456 1.00 87.00 94 ILE A CA 1
ATOM 754 C C . ILE A 1 94 ? -9.020 -7.190 -10.889 1.00 87.00 94 ILE A C 1
ATOM 756 O O . ILE A 1 94 ? -9.846 -7.646 -10.103 1.00 87.00 94 ILE A O 1
ATOM 760 N N . LEU A 1 95 ? -9.309 -6.993 -12.176 1.00 82.75 95 LEU A N 1
ATOM 761 C CA . LEU A 1 95 ? -10.574 -7.326 -12.823 1.00 82.75 95 LEU A CA 1
ATOM 762 C C . LEU A 1 95 ? -10.331 -8.194 -14.064 1.00 82.75 95 LEU A C 1
ATOM 764 O O . LEU A 1 95 ? -9.556 -7.817 -14.942 1.00 82.75 95 LEU A O 1
ATOM 768 N N . ASN A 1 96 ? -11.051 -9.311 -14.174 1.00 79.69 96 ASN A N 1
ATOM 769 C CA . ASN A 1 96 ? -11.109 -10.094 -15.408 1.00 79.69 96 ASN A CA 1
ATOM 770 C C . ASN A 1 96 ? -12.087 -9.436 -16.386 1.00 79.69 96 ASN A C 1
ATOM 772 O O . ASN A 1 96 ? -13.240 -9.175 -16.044 1.00 79.69 96 ASN A O 1
ATOM 776 N N . THR A 1 97 ? -11.627 -9.164 -17.601 1.00 75.25 97 THR A N 1
ATOM 777 C CA . THR A 1 97 ? -12.428 -8.586 -18.686 1.00 75.25 97 THR A CA 1
ATOM 778 C C . THR A 1 97 ? -12.334 -9.452 -19.937 1.00 75.25 97 THR A C 1
ATOM 780 O O . THR A 1 97 ? -11.493 -10.347 -19.995 1.00 75.25 97 THR A O 1
ATOM 783 N N . SER A 1 98 ? -13.163 -9.170 -20.950 1.00 71.12 98 SER A N 1
ATOM 784 C CA . SER A 1 98 ? -13.040 -9.785 -22.284 1.00 71.12 98 SER A CA 1
ATOM 785 C C . SER A 1 98 ? -11.643 -9.615 -22.882 1.00 71.12 98 SER A C 1
ATOM 787 O O . SER A 1 98 ? -11.184 -10.471 -23.622 1.00 71.12 98 SER A O 1
ATOM 789 N N . ASP A 1 99 ? -10.950 -8.537 -22.508 1.00 60.69 99 ASP A N 1
ATOM 790 C CA . ASP A 1 99 ? -9.623 -8.180 -23.010 1.00 60.69 99 ASP A CA 1
ATOM 791 C C . ASP A 1 99 ? -8.495 -8.710 -22.094 1.00 60.69 99 ASP A C 1
ATOM 793 O O . ASP A 1 99 ? -7.347 -8.269 -22.192 1.00 60.69 99 ASP A O 1
ATOM 797 N N . GLY A 1 100 ? -8.823 -9.605 -21.152 1.00 72.06 100 GLY A N 1
ATOM 798 C CA . GLY A 1 100 ? -7.901 -10.205 -20.187 1.00 72.06 100 GLY A CA 1
ATOM 799 C C . GLY A 1 100 ? -7.922 -9.564 -18.794 1.00 72.06 100 GLY A C 1
ATOM 800 O O . GLY A 1 100 ? -8.900 -8.937 -18.372 1.00 72.06 100 GLY A O 1
ATOM 801 N N . ILE A 1 101 ? -6.829 -9.757 -18.051 1.00 77.81 101 ILE A N 1
ATOM 802 C CA . ILE A 1 101 ? -6.674 -9.325 -16.655 1.00 77.81 101 ILE A CA 1
ATOM 803 C C . ILE A 1 101 ? -6.245 -7.851 -16.596 1.00 77.81 101 ILE A C 1
ATOM 805 O O . ILE A 1 101 ? -5.169 -7.483 -17.074 1.00 77.81 101 ILE A O 1
ATOM 809 N N . LEU A 1 102 ? -7.056 -7.000 -15.961 1.00 84.06 102 LEU A N 1
ATOM 810 C CA . LEU A 1 102 ? -6.790 -5.571 -15.792 1.00 84.06 102 LEU A CA 1
ATOM 811 C C . LEU A 1 102 ? -6.556 -5.195 -14.327 1.00 84.06 102 LEU A C 1
ATOM 813 O O . LEU A 1 102 ? -7.403 -5.424 -13.476 1.00 84.06 102 LEU A O 1
ATOM 817 N N . VAL A 1 103 ? -5.453 -4.503 -14.053 1.00 88.06 103 VAL A N 1
ATOM 818 C CA . VAL A 1 103 ? -5.207 -3.782 -12.803 1.00 88.06 103 VAL A CA 1
ATOM 819 C C . VAL A 1 103 ? -5.952 -2.442 -12.819 1.00 88.06 103 VAL A C 1
ATOM 821 O O . VAL A 1 103 ? -5.769 -1.600 -13.709 1.00 88.06 103 VAL A O 1
ATOM 824 N N . LEU A 1 104 ? -6.779 -2.227 -11.804 1.00 88.75 104 LEU A N 1
ATOM 825 C CA . LEU A 1 104 ? -7.550 -1.015 -11.575 1.00 88.75 104 LEU A CA 1
ATOM 826 C C . LEU A 1 104 ? -6.651 0.144 -11.134 1.00 88.75 104 LEU A C 1
ATOM 828 O O . LEU A 1 104 ? -5.695 0.003 -10.370 1.00 88.75 104 LEU A O 1
ATOM 832 N N . PHE A 1 105 ? -6.991 1.346 -11.588 1.00 89.31 105 PHE A N 1
ATOM 833 C CA . PHE A 1 105 ? -6.399 2.566 -11.060 1.00 89.31 105 PHE A CA 1
ATOM 834 C C . PHE A 1 105 ? -7.040 2.910 -9.720 1.00 89.31 105 PHE A C 1
ATOM 836 O O . PHE A 1 105 ? -8.237 2.720 -9.516 1.00 89.31 105 PHE A O 1
ATOM 843 N N . ALA A 1 106 ? -6.265 3.549 -8.841 1.00 89.56 106 ALA A N 1
ATOM 844 C CA . ALA A 1 106 ? -6.755 3.996 -7.539 1.00 89.56 106 ALA A CA 1
ATOM 845 C C . ALA A 1 106 ? -8.059 4.812 -7.641 1.00 89.56 106 ALA A C 1
ATOM 847 O O . ALA A 1 106 ? -8.954 4.649 -6.825 1.00 89.56 106 ALA A O 1
ATOM 848 N N . THR A 1 107 ? -8.213 5.637 -8.682 1.00 89.56 107 THR A N 1
ATOM 849 C CA . THR A 1 107 ? -9.441 6.414 -8.910 1.00 89.56 107 THR A CA 1
ATOM 850 C C . THR A 1 107 ? -10.683 5.557 -9.132 1.00 89.56 107 THR A C 1
ATOM 852 O O . THR A 1 107 ? -11.753 5.958 -8.690 1.00 89.56 107 THR A O 1
ATOM 855 N N . GLU A 1 108 ? -10.551 4.403 -9.785 1.00 91.81 108 GLU A N 1
ATOM 856 C CA . GLU A 1 108 ? -11.667 3.479 -10.039 1.00 91.81 108 GLU A CA 1
ATOM 857 C C . GLU A 1 108 ? -12.045 2.719 -8.771 1.00 91.81 108 GLU A C 1
ATOM 859 O O . GLU A 1 108 ? -13.227 2.532 -8.484 1.00 91.81 108 GLU A O 1
ATOM 864 N N . ILE A 1 109 ? -11.041 2.351 -7.970 1.00 93.50 109 ILE A N 1
ATOM 865 C CA . ILE A 1 109 ? -11.258 1.772 -6.643 1.00 93.50 109 ILE A CA 1
ATOM 866 C C . ILE A 1 109 ? -12.027 2.778 -5.775 1.00 93.50 109 ILE A C 1
ATOM 868 O O . ILE A 1 109 ? -13.025 2.424 -5.153 1.00 93.50 109 ILE A O 1
ATOM 872 N N . TYR A 1 110 ? -11.623 4.053 -5.782 1.00 95.81 110 TYR A N 1
ATOM 873 C CA . TYR A 1 110 ? -12.302 5.098 -5.008 1.00 95.81 110 TYR A CA 1
ATOM 874 C C . TYR A 1 110 ? -13.741 5.322 -5.472 1.00 95.81 110 TYR A C 1
ATOM 876 O O . TYR A 1 110 ? -14.619 5.475 -4.635 1.00 95.81 110 TYR A O 1
ATOM 884 N N . GLU A 1 111 ? -13.997 5.326 -6.781 1.00 95.31 111 GLU A N 1
ATOM 885 C CA . GLU A 1 111 ? -15.352 5.445 -7.337 1.00 95.31 111 GLU A CA 1
ATOM 886 C C . GLU A 1 111 ? -16.237 4.258 -6.953 1.00 95.31 111 GLU A C 1
ATOM 888 O O . GLU A 1 111 ? -17.386 4.447 -6.552 1.00 95.31 111 GLU A O 1
ATOM 893 N N . THR A 1 112 ? -15.688 3.045 -7.013 1.00 94.25 112 THR A N 1
ATOM 894 C CA . THR A 1 112 ? -16.393 1.817 -6.625 1.00 94.25 112 THR A CA 1
ATOM 895 C C . THR A 1 112 ? -16.783 1.854 -5.152 1.00 94.25 112 THR A C 1
ATOM 897 O O . THR A 1 112 ? -17.941 1.619 -4.805 1.00 94.25 112 THR A O 1
ATOM 900 N N . LEU A 1 113 ? -15.838 2.216 -4.283 1.00 96.56 113 LEU A N 1
ATOM 901 C CA . LEU A 1 113 ? -16.072 2.338 -2.846 1.00 96.56 113 LEU A CA 1
ATOM 902 C C . LEU A 1 113 ? -17.040 3.483 -2.514 1.00 96.56 113 LEU A C 1
ATOM 904 O O . LEU A 1 113 ? -17.949 3.291 -1.712 1.00 96.56 113 LEU A O 1
ATOM 908 N N . ALA A 1 114 ? -16.899 4.643 -3.161 1.00 97.25 114 ALA A N 1
ATOM 909 C CA . ALA A 1 114 ? -17.805 5.782 -3.003 1.00 97.25 114 ALA A CA 1
ATOM 910 C C . ALA A 1 114 ? -19.251 5.406 -3.348 1.00 97.25 114 ALA A C 1
ATOM 912 O O . ALA A 1 114 ? -20.168 5.693 -2.579 1.00 97.25 114 ALA A O 1
ATOM 913 N N . LYS A 1 115 ? -19.450 4.686 -4.460 1.00 97.00 115 LYS A N 1
ATOM 914 C CA . LYS A 1 115 ? -20.766 4.188 -4.869 1.00 97.00 115 LYS A CA 1
ATOM 915 C C . LYS A 1 115 ? -21.320 3.147 -3.892 1.00 97.00 115 LYS A C 1
ATOM 917 O O . LYS A 1 115 ? -22.488 3.243 -3.531 1.00 97.00 115 LYS A O 1
ATOM 922 N N . LYS A 1 116 ? -20.504 2.176 -3.459 1.00 96.81 116 LYS A N 1
ATOM 923 C CA . LYS A 1 116 ? -20.918 1.112 -2.523 1.00 96.81 116 LYS A CA 1
ATOM 924 C C . LYS A 1 116 ? -21.394 1.683 -1.185 1.00 96.81 116 LYS A C 1
ATOM 926 O O . LYS A 1 116 ? -22.421 1.254 -0.674 1.00 96.81 116 LYS A O 1
ATOM 931 N N . HIS A 1 117 ? -20.658 2.656 -0.652 1.00 95.50 117 HIS A N 1
ATOM 932 C CA . HIS A 1 117 ? -20.902 3.231 0.674 1.00 95.50 117 HIS A CA 1
ATOM 933 C C . HIS A 1 117 ? -21.776 4.490 0.655 1.00 95.50 117 HIS A C 1
ATOM 935 O O . HIS A 1 117 ? -22.092 5.018 1.713 1.00 95.50 117 HIS A O 1
ATOM 941 N N . GLN A 1 118 ? -22.171 4.974 -0.529 1.00 96.44 118 GLN A N 1
ATOM 942 C CA . GLN A 1 118 ? -22.921 6.226 -0.709 1.00 96.44 118 GLN A CA 1
ATOM 943 C C . GLN A 1 118 ? -22.217 7.434 -0.064 1.00 96.44 118 GLN A C 1
ATOM 945 O O . GLN A 1 118 ? -22.839 8.299 0.552 1.00 96.44 118 GLN A O 1
ATOM 950 N N . VAL A 1 119 ? -20.892 7.490 -0.213 1.00 95.56 119 VAL A N 1
ATOM 951 C CA . VAL A 1 119 ? -20.033 8.552 0.327 1.00 95.56 119 VAL A CA 1
ATOM 952 C C . VAL A 1 119 ? -19.380 9.308 -0.822 1.00 95.56 119 VAL A C 1
ATOM 954 O O . VAL A 1 119 ? -19.084 8.735 -1.868 1.00 95.56 119 VAL A O 1
ATOM 957 N N . ASP A 1 120 ? -19.119 10.599 -0.623 1.00 95.94 120 ASP A N 1
ATOM 958 C CA . ASP A 1 120 ? -18.370 11.402 -1.583 1.00 95.94 120 ASP A CA 1
ATOM 959 C C . ASP A 1 120 ? -16.987 10.796 -1.912 1.00 95.94 120 ASP A C 1
ATOM 961 O O . ASP A 1 120 ? -16.243 10.317 -1.045 1.00 95.94 120 ASP A O 1
ATOM 965 N N . LYS A 1 121 ? -16.620 10.866 -3.195 1.00 96.31 121 LYS A N 1
ATOM 966 C CA . LYS A 1 121 ? -15.378 10.300 -3.727 1.00 96.31 121 LYS A CA 1
ATOM 967 C C . LYS A 1 121 ? -14.128 10.915 -3.098 1.00 96.31 121 LYS A C 1
ATOM 969 O O . LYS A 1 121 ? -13.147 10.197 -2.901 1.00 96.31 121 LYS A O 1
ATOM 974 N N . GLU A 1 122 ? -14.122 12.212 -2.792 1.00 96.12 122 GLU A N 1
ATOM 975 C CA . GLU A 1 122 ? -12.957 12.878 -2.199 1.00 96.12 122 GLU A CA 1
ATOM 976 C C . GLU A 1 122 ? -12.738 12.426 -0.748 1.00 96.12 122 GLU A C 1
ATOM 978 O O . GLU A 1 122 ? -11.595 12.229 -0.317 1.00 96.12 122 GLU A O 1
ATOM 983 N N . THR A 1 123 ? -13.825 12.151 -0.022 1.00 94.81 123 THR A N 1
ATOM 984 C CA . THR A 1 123 ? -13.762 11.547 1.318 1.00 94.81 123 THR A CA 1
ATOM 985 C C . THR A 1 123 ? -13.130 10.155 1.267 1.00 94.81 123 THR A C 1
ATOM 987 O O . THR A 1 123 ? -12.153 9.893 1.976 1.00 94.81 123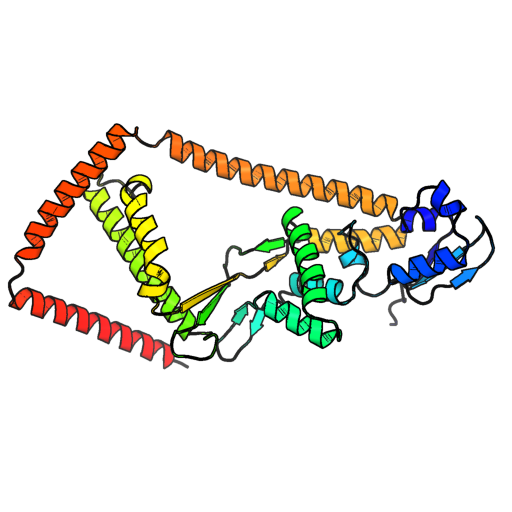 THR A O 1
ATOM 990 N N . VAL A 1 124 ? -13.612 9.282 0.375 1.00 97.06 124 VAL A N 1
ATOM 991 C CA . VAL A 1 124 ? -13.049 7.934 0.178 1.00 97.06 124 VAL A CA 1
ATOM 992 C C . VAL A 1 124 ? -11.580 8.008 -0.232 1.00 97.06 124 VAL A C 1
ATOM 994 O O . VAL A 1 124 ? -10.731 7.364 0.385 1.00 97.06 124 VAL A O 1
ATOM 997 N N . LYS A 1 125 ? -11.251 8.852 -1.216 1.00 96.25 125 LYS A N 1
ATOM 998 C CA . LYS A 1 125 ? -9.875 9.086 -1.669 1.00 96.25 125 LYS A CA 1
ATOM 999 C C . LYS A 1 125 ? -8.965 9.500 -0.519 1.00 96.25 125 LYS A C 1
ATOM 1001 O O . LYS A 1 125 ? -7.854 8.977 -0.418 1.00 96.25 125 LYS A O 1
ATOM 1006 N N . THR A 1 126 ? -9.409 10.411 0.345 1.00 94.19 126 THR A N 1
ATOM 1007 C CA . THR A 1 126 ? -8.627 10.863 1.503 1.00 94.19 126 THR A CA 1
ATOM 1008 C C . THR A 1 126 ? -8.328 9.703 2.450 1.00 94.19 126 THR A C 1
ATOM 1010 O O . THR A 1 126 ? -7.171 9.511 2.835 1.00 94.19 126 THR A O 1
ATOM 1013 N N . THR A 1 127 ? -9.335 8.890 2.784 1.00 93.75 127 THR A N 1
ATOM 1014 C CA . THR A 1 127 ? -9.161 7.696 3.624 1.00 93.75 127 THR A CA 1
ATOM 1015 C C . THR A 1 127 ? -8.207 6.695 2.973 1.00 93.75 127 THR A C 1
ATOM 1017 O O . THR A 1 127 ? -7.181 6.368 3.564 1.00 93.75 127 THR A O 1
ATOM 1020 N N . CYS A 1 128 ? -8.480 6.258 1.741 1.00 94.38 128 CYS A N 1
ATOM 1021 C CA . CYS A 1 128 ? -7.667 5.263 1.039 1.00 94.38 128 CYS A CA 1
ATOM 1022 C C . CYS A 1 128 ? -6.222 5.730 0.822 1.00 94.38 128 CYS A C 1
ATOM 1024 O O . CYS A 1 128 ? -5.295 4.934 0.946 1.00 94.38 128 CYS A O 1
ATOM 1026 N N . THR A 1 129 ? -6.000 7.022 0.556 1.00 92.69 129 THR A N 1
ATOM 1027 C CA . THR A 1 129 ? -4.648 7.582 0.393 1.00 92.69 129 THR A CA 1
ATOM 1028 C C . THR A 1 129 ? -3.860 7.528 1.700 1.00 92.69 129 THR A C 1
ATOM 1030 O O . THR A 1 129 ? -2.695 7.129 1.689 1.00 92.69 129 THR A O 1
ATOM 1033 N N . ARG A 1 130 ? -4.484 7.875 2.836 1.00 92.00 130 ARG A N 1
ATOM 1034 C CA . ARG A 1 130 ? -3.851 7.767 4.162 1.00 92.00 130 ARG A CA 1
ATOM 1035 C C . ARG A 1 130 ? -3.533 6.314 4.512 1.00 92.00 130 ARG A C 1
ATOM 1037 O O . ARG A 1 130 ? -2.399 6.034 4.896 1.00 92.00 130 ARG A O 1
ATOM 1044 N N . LEU A 1 131 ? -4.489 5.406 4.296 1.00 93.25 131 LEU A N 1
ATOM 1045 C CA . LEU A 1 131 ? -4.307 3.963 4.484 1.00 93.25 131 LEU A CA 1
ATOM 1046 C C . LEU A 1 131 ? -3.129 3.454 3.649 1.00 93.25 131 LEU A C 1
ATOM 1048 O O . LEU A 1 131 ? -2.166 2.915 4.187 1.00 93.25 131 LEU A O 1
ATOM 1052 N N . ARG A 1 132 ? -3.155 3.699 2.334 1.00 92.06 132 ARG A N 1
ATOM 1053 C CA . ARG A 1 132 ? -2.104 3.256 1.411 1.00 92.06 132 ARG A CA 1
ATOM 1054 C C . ARG A 1 132 ? -0.738 3.813 1.799 1.00 92.06 132 ARG A C 1
ATOM 1056 O O . ARG A 1 132 ? 0.240 3.073 1.801 1.00 92.06 132 ARG A O 1
ATOM 1063 N N . GLY A 1 133 ? -0.671 5.101 2.138 1.00 92.19 133 GLY A N 1
ATOM 1064 C CA . GLY A 1 133 ? 0.563 5.750 2.573 1.00 92.19 133 GLY A CA 1
ATOM 1065 C C . GLY A 1 133 ? 1.143 5.106 3.830 1.00 92.19 133 GLY A C 1
ATOM 1066 O O . GLY A 1 133 ? 2.343 4.842 3.882 1.00 92.19 133 GLY A O 1
ATOM 1067 N N . TYR A 1 134 ? 0.296 4.794 4.813 1.00 92.56 134 TYR A N 1
ATOM 1068 C CA . TYR A 1 134 ? 0.720 4.114 6.033 1.00 92.56 134 TYR A CA 1
ATOM 1069 C C . TYR A 1 134 ? 1.210 2.687 5.755 1.00 92.56 134 TYR A C 1
ATOM 1071 O O . TYR A 1 134 ? 2.313 2.328 6.166 1.00 92.56 134 TYR A O 1
ATOM 1079 N N . LEU A 1 135 ? 0.438 1.895 5.005 1.00 92.62 135 LEU A N 1
ATOM 1080 C CA . LEU A 1 135 ? 0.778 0.508 4.678 1.00 92.62 135 LEU A CA 1
ATOM 1081 C C . LEU A 1 135 ? 2.082 0.407 3.866 1.00 92.62 135 LEU A C 1
ATOM 1083 O O . LEU A 1 135 ? 2.922 -0.441 4.159 1.00 92.62 135 LEU A O 1
ATOM 1087 N N . LEU A 1 136 ? 2.302 1.313 2.903 1.00 90.94 136 LEU A N 1
ATOM 1088 C CA . LEU A 1 136 ? 3.575 1.422 2.171 1.00 90.94 136 LEU A CA 1
ATOM 1089 C C . LEU A 1 136 ? 4.729 1.809 3.100 1.00 90.94 136 LEU A C 1
ATOM 1091 O O . LEU A 1 136 ? 5.843 1.287 2.983 1.00 90.94 136 LEU A O 1
ATOM 1095 N N . LYS A 1 137 ? 4.475 2.756 4.014 1.00 90.00 137 LYS A N 1
ATOM 1096 C CA . LYS A 1 137 ? 5.484 3.216 4.966 1.00 90.00 137 LYS A CA 1
ATOM 1097 C C . LYS A 1 137 ? 5.920 2.085 5.882 1.00 90.00 137 LYS A C 1
ATOM 1099 O O . LYS A 1 137 ? 7.099 2.055 6.168 1.00 90.00 137 LYS A O 1
ATOM 1104 N N . ARG A 1 138 ? 5.021 1.186 6.293 1.00 90.62 138 ARG A N 1
ATOM 1105 C CA . ARG A 1 138 ? 5.296 0.049 7.193 1.00 90.62 138 ARG A CA 1
ATOM 1106 C C . ARG A 1 138 ? 5.644 -1.266 6.489 1.00 90.62 138 ARG A C 1
ATOM 1108 O O . ARG A 1 138 ? 5.717 -2.295 7.143 1.00 90.62 138 ARG A O 1
ATOM 1115 N N . ASP A 1 139 ? 5.862 -1.233 5.175 1.00 90.00 139 ASP A N 1
ATOM 1116 C CA . ASP A 1 139 ? 6.193 -2.415 4.363 1.00 90.00 139 ASP A CA 1
ATOM 1117 C C . ASP A 1 139 ? 5.136 -3.541 4.389 1.00 90.00 139 ASP A C 1
ATOM 1119 O O . ASP A 1 139 ? 5.435 -4.703 4.101 1.00 90.00 139 ASP A O 1
ATOM 1123 N N . TYR A 1 140 ? 3.883 -3.189 4.693 1.00 92.38 140 TYR A N 1
ATOM 1124 C CA . TYR A 1 140 ? 2.737 -4.097 4.606 1.00 92.38 140 TYR A CA 1
ATOM 1125 C C . TYR A 1 140 ? 2.270 -4.312 3.170 1.00 92.38 140 TYR A C 1
ATOM 1127 O O . TYR A 1 140 ? 1.698 -5.348 2.858 1.00 92.38 140 TYR A O 1
ATOM 1135 N N . ILE A 1 141 ? 2.500 -3.332 2.297 1.00 91.38 141 ILE A N 1
ATOM 1136 C CA . ILE A 1 141 ? 2.218 -3.439 0.867 1.00 91.38 141 ILE A CA 1
ATOM 1137 C C . ILE A 1 141 ? 3.391 -2.893 0.061 1.00 91.38 141 ILE A C 1
ATOM 1139 O O . ILE A 1 141 ? 4.136 -2.026 0.527 1.00 91.38 141 ILE A O 1
ATOM 1143 N N . ARG A 1 142 ? 3.521 -3.356 -1.181 1.00 87.88 142 ARG A N 1
ATOM 1144 C CA . ARG A 1 142 ? 4.479 -2.856 -2.174 1.00 87.88 142 ARG A CA 1
ATOM 1145 C C . ARG A 1 142 ? 3.793 -2.695 -3.530 1.00 87.88 142 ARG A C 1
ATOM 1147 O O . ARG A 1 142 ? 2.774 -3.320 -3.803 1.00 87.88 142 ARG A O 1
ATOM 1154 N N . ASN A 1 143 ? 4.339 -1.828 -4.379 1.00 84.25 143 ASN A N 1
ATOM 1155 C CA . ASN A 1 143 ? 3.851 -1.658 -5.749 1.00 84.25 143 ASN A CA 1
ATOM 1156 C C . ASN A 1 143 ? 4.702 -2.505 -6.698 1.00 84.25 143 ASN A C 1
ATOM 1158 O O . ASN A 1 143 ? 5.896 -2.230 -6.829 1.00 84.25 143 ASN A O 1
ATOM 1162 N N . GLY A 1 144 ? 4.081 -3.446 -7.408 1.00 70.56 144 GLY A N 1
ATOM 1163 C CA . GLY A 1 144 ? 4.785 -4.358 -8.312 1.00 70.56 144 GLY A CA 1
ATOM 1164 C C . GLY A 1 144 ? 5.501 -5.509 -7.597 1.00 70.56 144 GLY A C 1
ATOM 1165 O O . GLY A 1 144 ? 5.683 -5.497 -6.378 1.00 70.56 144 GLY A O 1
ATOM 1166 N N . GLY A 1 145 ? 5.895 -6.516 -8.375 1.00 62.78 145 GLY A N 1
ATOM 1167 C CA . GLY A 1 145 ? 6.571 -7.728 -7.907 1.00 62.78 145 GLY A CA 1
ATOM 1168 C C . GLY A 1 145 ? 7.033 -8.626 -9.053 1.00 62.78 145 GLY A C 1
ATOM 1169 O O . GLY A 1 145 ? 7.018 -8.190 -10.198 1.00 62.78 145 GLY A O 1
ATOM 1170 N N . PRO A 1 146 ? 7.438 -9.880 -8.780 1.00 48.19 146 PRO A N 1
ATOM 1171 C CA . PRO A 1 146 ? 8.172 -10.716 -9.739 1.00 48.19 146 PRO A CA 1
ATOM 1172 C C . PRO A 1 146 ? 7.465 -10.949 -11.082 1.00 48.19 146 PRO A C 1
ATOM 1174 O O . PRO A 1 146 ? 8.135 -11.107 -12.095 1.00 48.19 146 PRO A O 1
ATOM 1177 N N . GLN A 1 147 ? 6.127 -10.938 -11.104 1.00 58.66 147 GLN A N 1
ATOM 1178 C CA . GLN A 1 147 ? 5.335 -11.069 -12.336 1.00 58.66 147 GLN A CA 1
ATOM 1179 C C . GLN A 1 147 ? 4.830 -9.731 -12.907 1.00 58.66 147 GLN A C 1
ATOM 1181 O O . GLN A 1 147 ? 4.227 -9.714 -13.973 1.00 58.66 147 GLN A O 1
ATOM 1186 N N . ASP A 1 148 ? 5.063 -8.622 -12.197 1.00 66.38 148 ASP A N 1
ATOM 1187 C CA . ASP A 1 148 ? 4.833 -7.221 -12.582 1.00 66.38 148 ASP A CA 1
ATOM 1188 C C . ASP A 1 148 ? 3.589 -6.958 -13.462 1.00 66.38 148 ASP A C 1
ATOM 1190 O O . ASP A 1 148 ? 3.623 -6.179 -14.423 1.00 66.38 148 ASP A O 1
ATOM 1194 N N . LEU A 1 149 ? 2.464 -7.590 -13.091 1.00 75.94 149 LEU A N 1
ATOM 1195 C CA . LEU A 1 149 ? 1.158 -7.341 -13.695 1.00 75.94 149 LEU A CA 1
ATOM 1196 C C . LEU A 1 149 ? 0.832 -5.850 -13.600 1.00 75.94 149 LEU A C 1
ATOM 1198 O O . LEU A 1 149 ? 0.873 -5.222 -12.532 1.00 75.94 149 LEU A O 1
ATOM 1202 N N . LYS A 1 150 ? 0.520 -5.281 -14.757 1.00 82.81 150 LYS A N 1
ATOM 1203 C CA . LYS A 1 150 ? 0.278 -3.857 -14.938 1.00 82.81 150 LYS A CA 1
ATOM 1204 C C . LYS A 1 150 ? -0.781 -3.655 -16.002 1.00 82.81 150 LYS A C 1
ATOM 1206 O O . LYS A 1 150 ? -0.895 -4.437 -16.941 1.00 82.81 150 LYS A O 1
ATOM 1211 N N . SER A 1 151 ? -1.502 -2.553 -15.887 1.00 84.44 151 SER A N 1
ATOM 1212 C CA . SER A 1 151 ? -2.433 -2.123 -16.919 1.00 84.44 151 SER A CA 1
ATOM 1213 C C . SER A 1 151 ? -2.047 -0.781 -17.482 1.00 84.44 151 SER A C 1
ATOM 1215 O O . SER A 1 151 ? -1.709 0.161 -16.763 1.00 84.44 151 SER A O 1
ATOM 1217 N N . HIS A 1 152 ? -2.132 -0.719 -18.801 1.00 83.19 152 HIS A N 1
ATOM 1218 C CA . HIS A 1 152 ? -1.759 0.418 -19.611 1.00 83.19 152 HIS A CA 1
ATOM 1219 C C . HIS A 1 152 ? -3.014 1.146 -20.074 1.00 83.19 152 HIS A C 1
ATOM 1221 O O . HIS A 1 152 ? -4.011 0.516 -20.428 1.00 83.19 152 HIS A O 1
ATOM 1227 N N . ARG A 1 153 ? -2.972 2.479 -20.067 1.00 82.12 153 ARG A N 1
ATOM 1228 C CA . ARG A 1 153 ? -4.032 3.319 -20.631 1.00 82.12 153 ARG A CA 1
ATOM 1229 C C . ARG A 1 153 ? -3.444 4.458 -21.421 1.00 82.12 153 ARG A C 1
ATOM 1231 O O . ARG A 1 153 ? -2.517 5.120 -20.953 1.00 82.12 153 ARG A O 1
ATOM 1238 N N . VAL A 1 154 ? -4.035 4.720 -22.576 1.00 80.69 154 VAL A N 1
ATOM 1239 C CA . VAL A 1 154 ? -3.678 5.853 -23.428 1.00 80.69 154 VAL A CA 1
ATOM 1240 C C . VAL A 1 154 ? -4.898 6.729 -23.669 1.00 80.69 154 VAL A C 1
ATOM 1242 O O . VAL A 1 154 ? -6.013 6.231 -23.785 1.00 80.69 154 VAL A O 1
ATOM 1245 N N . LYS A 1 155 ? -4.704 8.041 -23.738 1.00 81.19 155 LYS A N 1
ATOM 1246 C CA . LYS A 1 155 ? -5.708 8.992 -24.217 1.00 81.19 155 LYS A CA 1
ATOM 1247 C C . LYS A 1 155 ? -5.141 9.681 -25.449 1.00 81.19 155 LYS A C 1
ATOM 1249 O O . LYS A 1 155 ? -4.046 10.235 -25.371 1.00 81.19 155 LYS A O 1
ATOM 1254 N N . ARG A 1 156 ? -5.855 9.632 -26.573 1.00 79.00 156 ARG A N 1
ATOM 1255 C CA . ARG A 1 156 ? -5.433 10.247 -27.843 1.00 79.00 156 ARG A CA 1
ATOM 1256 C C . ARG A 1 156 ? -5.991 11.668 -27.977 1.00 79.00 156 ARG A C 1
ATOM 1258 O O . ARG A 1 156 ? -7.009 11.984 -27.371 1.00 79.00 156 ARG A O 1
ATOM 1265 N N . LYS A 1 157 ? -5.341 12.490 -28.811 1.00 69.38 157 LYS A N 1
ATOM 1266 C CA . LYS A 1 157 ? -5.723 13.891 -29.103 1.00 69.38 157 LYS A CA 1
ATOM 1267 C C . LYS A 1 157 ? -7.144 14.062 -29.601 1.00 69.38 157 LYS A C 1
ATOM 1269 O O . LYS A 1 157 ? -7.831 15.006 -29.236 1.00 69.38 157 LYS A O 1
ATOM 1274 N N . THR A 1 158 ? -7.550 13.156 -30.473 1.00 70.25 158 THR A N 1
ATOM 1275 C CA . THR A 1 158 ? -8.787 13.260 -31.244 1.00 70.25 158 THR A CA 1
ATOM 1276 C C . THR A 1 158 ? -9.904 12.384 -30.691 1.00 70.25 158 THR A C 1
ATOM 1278 O O . THR A 1 158 ? -11.003 12.403 -31.230 1.00 70.25 158 THR A O 1
ATOM 1281 N N . GLU A 1 159 ? -9.647 11.615 -29.630 1.00 70.19 159 GLU A N 1
ATOM 1282 C CA . GLU A 1 159 ? -10.615 10.670 -29.079 1.00 70.19 159 GLU A CA 1
ATOM 1283 C C . GLU A 1 159 ? -11.041 11.041 -27.660 1.00 70.19 159 GLU A C 1
ATOM 1285 O O . GLU A 1 159 ? -10.235 11.381 -26.786 1.00 70.19 159 GLU A O 1
ATOM 1290 N N . TRP A 1 160 ? -12.341 10.910 -27.411 1.00 65.31 160 TRP A N 1
ATOM 1291 C CA . TRP A 1 160 ? -12.931 11.118 -26.099 1.00 65.31 160 TRP A CA 1
ATOM 1292 C C . TRP A 1 160 ? -12.866 9.826 -25.284 1.00 65.31 160 TRP A C 1
ATOM 1294 O O . TRP A 1 160 ? -13.751 8.984 -25.365 1.00 65.31 160 TRP A O 1
ATOM 1304 N N . GLY A 1 161 ? -11.818 9.672 -24.474 1.00 76.12 161 GLY A N 1
ATOM 1305 C CA . GLY A 1 161 ? -11.747 8.600 -23.476 1.00 76.12 161 GLY A CA 1
ATOM 1306 C C . GLY A 1 161 ? -10.359 7.999 -23.291 1.00 76.12 161 GLY A C 1
ATOM 1307 O O . GLY A 1 161 ? -9.423 8.295 -24.028 1.00 76.12 161 GLY A O 1
ATOM 1308 N N . TRP A 1 162 ? -10.220 7.165 -22.260 1.00 82.50 162 TRP A N 1
ATOM 1309 C CA . TRP A 1 162 ? -9.032 6.335 -22.067 1.00 82.50 162 TRP A CA 1
ATOM 1310 C C . TRP A 1 162 ? -9.215 5.018 -22.816 1.00 82.50 162 TRP A C 1
ATOM 1312 O O . TRP A 1 162 ? -10.101 4.241 -22.465 1.00 82.50 162 TRP A O 1
ATOM 1322 N N . GLN A 1 163 ? -8.350 4.739 -23.786 1.00 81.25 163 GLN A N 1
ATOM 1323 C CA . GLN A 1 163 ? -8.247 3.416 -24.387 1.00 81.25 163 GLN A CA 1
ATOM 1324 C C . GLN A 1 163 ? -7.514 2.467 -23.427 1.00 81.25 163 GLN A C 1
ATOM 1326 O O . GLN A 1 163 ? -6.576 2.867 -22.722 1.00 81.25 163 GLN A O 1
ATOM 1331 N N . LYS A 1 164 ? -7.954 1.208 -23.405 1.00 80.19 164 LYS A N 1
ATOM 1332 C CA . LYS A 1 164 ? -7.444 0.115 -22.564 1.00 80.19 164 LYS A CA 1
ATOM 1333 C C . LYS A 1 164 ? -7.034 -1.068 -23.458 1.00 80.19 164 LYS A C 1
ATOM 1335 O O . LYS A 1 164 ? -7.136 -0.973 -24.681 1.00 80.19 164 LYS A O 1
ATOM 1340 N N . GLY A 1 165 ? -6.566 -2.156 -22.848 1.00 71.69 165 GLY A N 1
ATOM 1341 C CA . GLY A 1 165 ? -6.372 -3.431 -23.544 1.00 71.69 165 GLY A CA 1
ATOM 1342 C C . GLY A 1 165 ? -5.301 -3.385 -24.649 1.00 71.69 165 GLY A C 1
ATOM 1343 O O . GLY A 1 165 ? -4.332 -2.620 -24.524 1.00 71.69 165 GLY A O 1
ATOM 1344 N N . PRO A 1 166 ? -5.461 -4.173 -25.729 1.00 73.81 166 PRO A N 1
ATOM 1345 C CA . PRO A 1 166 ? -4.451 -4.360 -26.774 1.00 73.81 166 PRO A CA 1
ATOM 1346 C C . PRO A 1 166 ? -3.922 -3.062 -27.386 1.00 73.81 166 PRO A C 1
ATOM 1348 O O . PRO A 1 166 ? -2.725 -2.943 -27.626 1.00 73.81 166 PRO A O 1
ATOM 1351 N N . ASN A 1 167 ? -4.766 -2.041 -27.554 1.00 75.25 167 ASN A N 1
ATOM 1352 C CA . ASN A 1 167 ? -4.339 -0.749 -28.097 1.00 75.25 167 ASN A CA 1
ATOM 1353 C C . ASN A 1 167 ? -3.311 -0.055 -27.194 1.00 75.25 167 ASN A C 1
ATOM 1355 O O . ASN A 1 167 ? -2.251 0.366 -27.656 1.00 75.25 167 ASN A O 1
ATOM 1359 N N . ALA A 1 168 ? -3.580 0.033 -25.889 1.00 77.12 168 ALA A N 1
ATOM 1360 C CA . ALA A 1 168 ? -2.650 0.650 -24.945 1.00 77.12 168 ALA A CA 1
ATOM 1361 C C . ALA A 1 168 ? -1.344 -0.156 -24.812 1.00 77.12 168 ALA A C 1
ATOM 1363 O O . ALA A 1 168 ? -0.272 0.436 -24.663 1.00 77.12 168 ALA A O 1
ATOM 1364 N N . VAL A 1 169 ? -1.433 -1.488 -24.907 1.00 74.25 169 VAL A N 1
ATOM 1365 C CA . VAL A 1 169 ? -0.272 -2.390 -24.933 1.00 74.25 169 VAL A CA 1
ATOM 1366 C C . VAL A 1 169 ? 0.540 -2.197 -26.213 1.00 74.25 169 VAL A C 1
ATOM 1368 O O . VAL A 1 169 ? 1.752 -2.049 -26.130 1.00 74.25 169 VAL A O 1
ATOM 1371 N N . MET A 1 170 ? -0.098 -2.112 -27.383 1.00 77.62 170 MET A N 1
ATOM 1372 C CA . MET A 1 170 ? 0.562 -1.849 -28.665 1.00 77.62 170 MET A CA 1
ATOM 1373 C C . MET A 1 170 ? 1.374 -0.554 -28.607 1.00 77.62 170 MET A C 1
ATOM 1375 O O . MET A 1 170 ? 2.530 -0.531 -29.030 1.00 77.62 170 MET A O 1
ATOM 1379 N N . TYR A 1 171 ? 0.799 0.518 -28.057 1.00 73.88 171 TYR A N 1
ATOM 1380 C CA . TYR A 1 171 ? 1.515 1.773 -27.854 1.00 73.88 171 TYR A CA 1
ATOM 1381 C C . TYR A 1 171 ? 2.731 1.576 -26.929 1.00 73.88 171 TYR A C 1
ATOM 1383 O O . TYR A 1 171 ? 3.847 1.895 -27.338 1.00 73.88 171 TYR A O 1
ATOM 1391 N N . ASP A 1 172 ? 2.575 0.971 -25.744 1.00 73.75 172 ASP A N 1
ATOM 1392 C CA . ASP A 1 172 ? 3.717 0.667 -24.857 1.00 73.75 172 ASP A CA 1
ATOM 1393 C C . ASP A 1 172 ? 4.798 -0.166 -25.565 1.00 73.75 172 ASP A C 1
ATOM 1395 O O . ASP A 1 172 ? 5.984 0.152 -25.474 1.00 73.75 172 ASP A O 1
ATOM 1399 N N . THR A 1 173 ? 4.404 -1.188 -26.325 1.00 74.62 173 THR A N 1
ATOM 1400 C CA . THR A 1 173 ? 5.306 -2.049 -27.099 1.00 74.62 173 THR A CA 1
ATOM 1401 C C . THR A 1 173 ? 6.064 -1.260 -28.164 1.00 74.62 173 THR A C 1
ATOM 1403 O O . THR A 1 173 ? 7.279 -1.428 -28.282 1.00 74.62 173 THR A O 1
ATOM 1406 N N . ARG A 1 174 ? 5.406 -0.339 -28.883 1.00 71.69 174 ARG A N 1
ATOM 1407 C CA . ARG A 1 174 ? 6.067 0.563 -29.845 1.00 71.69 174 ARG A CA 1
ATOM 1408 C C . ARG A 1 174 ? 7.121 1.438 -29.162 1.00 71.69 174 ARG A C 1
ATOM 1410 O O . ARG A 1 174 ? 8.248 1.507 -29.647 1.00 71.69 174 ARG A O 1
ATOM 1417 N N . ALA A 1 175 ? 6.811 2.040 -28.009 1.00 70.06 175 ALA A N 1
ATOM 1418 C CA . ALA A 1 175 ? 7.804 2.810 -27.250 1.00 70.06 175 ALA A CA 1
ATOM 1419 C C . ALA A 1 175 ? 8.955 1.935 -26.733 1.00 70.06 175 ALA A C 1
ATOM 1421 O O . ALA A 1 175 ? 10.119 2.316 -26.855 1.00 70.06 175 ALA A O 1
ATOM 1422 N N . ARG A 1 176 ? 8.654 0.744 -26.199 1.00 72.94 176 ARG A N 1
ATOM 1423 C CA . ARG A 1 176 ? 9.678 -0.205 -25.743 1.00 72.94 176 ARG A CA 1
ATOM 1424 C C . ARG A 1 176 ? 10.595 -0.641 -26.871 1.00 72.94 176 ARG A C 1
ATOM 1426 O O . ARG A 1 176 ? 11.785 -0.772 -26.614 1.00 72.94 176 ARG A O 1
ATOM 1433 N N . LYS A 1 177 ? 10.071 -0.869 -28.079 1.00 75.44 177 LYS A N 1
ATOM 1434 C CA . LYS A 1 177 ? 10.877 -1.222 -29.253 1.00 75.44 177 LYS A CA 1
ATOM 1435 C C . LYS A 1 177 ? 11.883 -0.114 -29.553 1.00 75.44 177 LYS A C 1
ATOM 1437 O O . LYS A 1 177 ? 13.077 -0.373 -29.529 1.00 75.44 177 LYS A O 1
ATOM 1442 N N . VAL A 1 178 ? 11.429 1.138 -29.651 1.00 70.31 178 VAL A N 1
ATOM 1443 C CA . VAL A 1 178 ? 12.315 2.301 -29.854 1.00 70.31 178 VAL A CA 1
ATOM 1444 C C . VAL A 1 178 ? 13.383 2.410 -28.759 1.00 70.31 178 VAL A C 1
ATOM 1446 O O . VAL A 1 178 ? 14.545 2.693 -29.053 1.00 70.31 178 VAL A O 1
ATOM 1449 N N . TRP A 1 179 ? 13.020 2.174 -27.495 1.00 71.56 179 TRP A N 1
ATOM 1450 C CA . TRP A 1 179 ? 13.981 2.179 -26.389 1.00 71.56 179 TRP A CA 1
ATOM 1451 C C . TRP A 1 179 ? 14.984 1.036 -26.480 1.00 71.56 179 TRP A C 1
ATOM 1453 O O . TRP A 1 179 ? 16.180 1.278 -26.341 1.00 71.56 179 TRP A O 1
ATOM 1463 N N . LYS A 1 180 ? 14.521 -0.193 -26.725 1.00 79.62 180 LYS A N 1
ATOM 1464 C CA . LYS A 1 180 ? 15.388 -1.358 -26.918 1.00 79.62 180 LYS A CA 1
ATOM 1465 C C . LYS A 1 180 ? 16.360 -1.105 -28.063 1.00 79.62 180 LYS A C 1
ATOM 1467 O O . LYS A 1 180 ? 17.557 -1.226 -27.847 1.00 79.62 180 LYS A O 1
ATOM 1472 N N . ASP A 1 181 ? 15.876 -0.655 -29.216 1.00 79.06 181 ASP A N 1
ATOM 1473 C CA . ASP A 1 181 ? 16.700 -0.362 -30.392 1.00 79.06 181 ASP A CA 1
ATOM 1474 C C . ASP A 1 181 ? 17.702 0.767 -30.116 1.00 79.06 181 ASP A C 1
ATOM 1476 O O . ASP A 1 181 ? 18.835 0.746 -30.594 1.00 79.06 181 ASP A O 1
ATOM 1480 N N . PHE A 1 182 ? 17.318 1.775 -29.327 1.00 77.25 182 PHE A N 1
ATOM 1481 C CA . PHE A 1 182 ? 18.250 2.792 -28.849 1.00 77.25 182 PHE A CA 1
ATOM 1482 C C . PHE A 1 182 ? 19.351 2.175 -27.977 1.00 77.25 182 PHE A C 1
ATOM 1484 O O . PHE A 1 182 ? 20.525 2.380 -28.272 1.00 77.25 182 PHE A O 1
ATOM 1491 N N . PHE A 1 183 ? 19.007 1.395 -26.947 1.00 78.75 183 PHE A N 1
ATOM 1492 C CA . PHE A 1 183 ? 19.999 0.795 -26.050 1.00 78.75 183 PHE A CA 1
ATOM 1493 C C . PHE A 1 183 ? 20.874 -0.249 -26.750 1.00 78.75 183 PHE A C 1
ATOM 1495 O O . PHE A 1 183 ? 22.073 -0.272 -26.495 1.00 78.75 183 PHE A O 1
ATOM 1502 N N . HIS A 1 184 ? 20.322 -1.056 -27.661 1.00 81.50 184 HIS A N 1
ATOM 1503 C CA . HIS A 1 184 ? 21.092 -1.976 -28.499 1.00 81.50 184 HIS A CA 1
ATOM 1504 C C . HIS A 1 184 ? 22.112 -1.215 -29.340 1.00 81.50 184 HIS A C 1
ATOM 1506 O O . HIS A 1 184 ? 23.298 -1.490 -29.218 1.00 81.50 184 HIS A O 1
ATOM 1512 N N . ARG A 1 185 ? 21.699 -0.162 -30.059 1.00 76.62 185 ARG A N 1
ATOM 1513 C CA . ARG A 1 185 ? 22.639 0.672 -30.824 1.00 76.62 185 ARG A CA 1
ATOM 1514 C C . ARG A 1 185 ? 23.726 1.298 -29.953 1.00 76.62 185 ARG A C 1
ATOM 1516 O O . ARG A 1 185 ? 24.877 1.342 -30.367 1.00 76.62 185 ARG A O 1
ATOM 1523 N N . GLN A 1 186 ? 23.387 1.785 -28.758 1.00 75.62 186 GLN A N 1
ATOM 1524 C CA . GLN A 1 186 ? 24.389 2.330 -27.834 1.00 75.62 186 GLN A CA 1
ATOM 1525 C C . GLN A 1 186 ? 25.345 1.246 -27.314 1.00 75.62 186 GLN A C 1
ATOM 1527 O O . GLN A 1 186 ? 26.540 1.501 -27.191 1.00 75.62 186 GLN A O 1
ATOM 1532 N N . ASN A 1 187 ? 24.840 0.041 -27.038 1.00 81.94 187 ASN A N 1
ATOM 1533 C CA . ASN A 1 187 ? 25.653 -1.108 -26.643 1.00 81.94 187 ASN A CA 1
ATOM 1534 C C . ASN A 1 187 ? 26.587 -1.546 -27.774 1.00 81.94 187 ASN A C 1
ATOM 1536 O O . ASN A 1 187 ? 27.765 -1.759 -27.517 1.00 81.94 187 ASN A O 1
ATOM 1540 N N . ASP A 1 188 ? 26.092 -1.629 -29.007 1.00 79.88 188 ASP A N 1
ATOM 1541 C CA . ASP A 1 188 ? 26.877 -2.025 -30.177 1.00 79.88 188 ASP A CA 1
ATOM 1542 C C . ASP A 1 188 ? 27.971 -0.997 -30.474 1.00 79.88 188 ASP A C 1
ATOM 1544 O O . ASP A 1 188 ? 29.133 -1.364 -30.624 1.00 79.88 188 ASP A O 1
ATOM 1548 N N . LEU A 1 189 ? 27.633 0.299 -30.437 1.00 71.44 189 LEU A N 1
ATOM 1549 C CA . LEU A 1 189 ? 28.616 1.383 -30.521 1.00 71.44 189 LEU A CA 1
ATOM 1550 C C . LEU A 1 189 ? 29.650 1.292 -29.396 1.00 71.44 189 LEU A C 1
ATOM 1552 O O . LEU A 1 189 ? 30.835 1.486 -29.629 1.00 71.44 189 LEU A O 1
ATOM 1556 N N . TYR A 1 190 ? 29.246 0.981 -28.165 1.00 70.69 190 TYR A N 1
ATOM 1557 C CA . TYR A 1 190 ? 30.217 0.824 -27.085 1.00 70.69 190 TYR A CA 1
ATOM 1558 C C . TYR A 1 190 ? 31.107 -0.409 -27.272 1.00 70.69 190 TYR A C 1
ATOM 1560 O O . TYR A 1 190 ? 32.300 -0.343 -26.982 1.00 70.69 190 TYR A O 1
ATOM 1568 N N . ARG A 1 191 ? 30.571 -1.509 -27.809 1.00 78.06 191 ARG A N 1
ATOM 1569 C CA . ARG A 1 191 ? 31.328 -2.733 -28.101 1.00 78.06 191 ARG A CA 1
ATOM 1570 C C . ARG A 1 191 ? 32.378 -2.545 -29.192 1.00 78.06 191 ARG A C 1
ATOM 1572 O O . ARG A 1 191 ? 33.384 -3.243 -29.156 1.00 78.06 191 ARG A O 1
ATOM 1579 N N . THR A 1 192 ? 32.232 -1.575 -30.099 1.00 73.44 192 THR A N 1
ATOM 1580 C CA . THR A 1 192 ? 33.328 -1.243 -31.032 1.00 73.44 192 THR A CA 1
ATOM 1581 C C . THR A 1 192 ? 34.546 -0.642 -30.323 1.00 73.44 192 THR A C 1
ATOM 1583 O O . THR A 1 192 ? 35.646 -0.706 -30.855 1.00 73.44 192 THR A O 1
ATOM 1586 N N . TYR A 1 193 ? 34.358 -0.062 -29.132 1.00 66.50 193 TYR A N 1
ATOM 1587 C CA . TYR A 1 193 ? 35.425 0.487 -28.288 1.00 66.50 193 TYR A CA 1
ATOM 1588 C C . TYR A 1 193 ? 35.880 -0.502 -27.198 1.00 66.50 193 TYR A C 1
ATOM 1590 O O . TYR A 1 193 ? 37.068 -0.609 -26.908 1.00 66.50 193 TYR A O 1
ATOM 1598 N N . ASN A 1 194 ? 34.951 -1.256 -26.603 1.00 72.00 194 ASN A N 1
ATOM 1599 C CA . ASN A 1 194 ? 35.228 -2.299 -25.614 1.00 72.00 194 ASN A CA 1
ATOM 1600 C C . ASN A 1 194 ? 34.482 -3.601 -25.976 1.00 72.00 194 ASN A C 1
ATOM 1602 O O . ASN A 1 194 ? 33.360 -3.812 -25.505 1.00 72.00 194 ASN A O 1
ATOM 1606 N N . PRO A 1 195 ? 35.088 -4.487 -26.791 1.00 78.56 195 PRO A N 1
ATOM 1607 C CA . PRO A 1 195 ? 34.412 -5.663 -27.353 1.00 78.56 195 PRO A CA 1
ATOM 1608 C C . PRO A 1 195 ? 33.856 -6.657 -26.330 1.00 78.56 195 PRO A C 1
ATOM 1610 O O . PRO A 1 195 ? 32.913 -7.380 -26.637 1.00 78.56 195 PRO A O 1
ATOM 1613 N N . GLN A 1 196 ? 34.410 -6.684 -25.116 1.00 79.19 196 GLN A N 1
ATOM 1614 C CA . GLN A 1 196 ? 33.989 -7.594 -24.042 1.00 79.19 196 GLN A CA 1
ATOM 1615 C C . GLN A 1 196 ? 32.874 -7.007 -23.160 1.00 79.19 196 GLN A C 1
ATOM 1617 O O . GLN A 1 196 ? 32.438 -7.637 -22.199 1.00 79.19 196 GLN A O 1
ATOM 1622 N N . ALA A 1 197 ? 32.405 -5.789 -23.446 1.00 71.88 197 ALA A N 1
ATOM 1623 C CA . ALA A 1 197 ? 31.374 -5.149 -22.647 1.00 71.88 197 ALA A CA 1
ATOM 1624 C C . ALA A 1 197 ? 29.988 -5.774 -22.874 1.00 71.88 197 ALA A C 1
ATOM 1626 O O . ALA A 1 197 ? 29.426 -5.735 -23.974 1.00 71.88 197 ALA A O 1
ATOM 1627 N N . GLU A 1 198 ? 29.370 -6.261 -21.797 1.00 77.31 198 GLU A N 1
ATOM 1628 C CA . GLU A 1 198 ? 27.991 -6.759 -21.841 1.00 77.31 198 GLU A CA 1
ATOM 1629 C C . GLU A 1 198 ? 26.985 -5.648 -22.175 1.00 77.31 198 GLU A C 1
ATOM 1631 O O . GLU A 1 198 ? 26.050 -5.873 -22.946 1.00 77.31 198 GLU A O 1
ATOM 1636 N N . LYS A 1 199 ? 27.199 -4.438 -21.639 1.00 78.38 199 LYS A N 1
ATOM 1637 C CA . LYS A 1 199 ? 26.353 -3.254 -21.844 1.00 78.38 199 LYS A CA 1
ATOM 1638 C C . LYS A 1 199 ? 27.175 -1.967 -21.853 1.00 78.38 199 LYS A C 1
ATOM 1640 O O . LYS A 1 199 ? 28.175 -1.856 -21.144 1.00 78.38 199 LYS A O 1
ATOM 1645 N N . ALA A 1 200 ? 26.704 -0.967 -22.587 1.00 72.31 200 ALA A N 1
ATOM 1646 C CA . ALA A 1 200 ? 27.215 0.388 -22.511 1.00 72.31 200 ALA A CA 1
ATOM 1647 C C . ALA A 1 200 ? 26.912 0.991 -21.127 1.00 72.31 200 ALA A C 1
ATOM 1649 O O . ALA A 1 200 ? 25.774 0.926 -20.647 1.00 72.31 200 ALA A O 1
ATOM 1650 N N . PRO A 1 201 ? 27.901 1.606 -20.463 1.00 68.31 201 PRO A N 1
ATOM 1651 C CA . PRO A 1 201 ? 27.656 2.364 -19.248 1.00 68.31 201 PRO A CA 1
ATOM 1652 C C . PRO A 1 201 ? 26.683 3.529 -19.474 1.00 68.31 201 PRO A C 1
ATOM 1654 O O . PRO A 1 201 ? 26.842 4.321 -20.403 1.00 68.31 201 PRO A O 1
ATOM 1657 N N . ALA A 1 202 ? 25.713 3.697 -18.569 1.00 71.56 202 ALA A N 1
ATOM 1658 C CA . ALA A 1 202 ? 24.628 4.670 -18.727 1.00 71.56 202 ALA A CA 1
ATOM 1659 C C . ALA A 1 202 ? 25.093 6.122 -18.904 1.00 71.56 202 ALA A C 1
ATOM 1661 O O . ALA A 1 202 ? 24.429 6.902 -19.579 1.00 71.56 202 ALA A O 1
ATOM 1662 N N . TYR A 1 203 ? 26.243 6.500 -18.335 1.00 66.25 203 TYR A N 1
ATOM 1663 C CA . TYR A 1 203 ? 26.790 7.849 -18.487 1.00 66.25 203 TYR A CA 1
ATOM 1664 C C . TYR A 1 203 ? 27.168 8.184 -19.936 1.00 66.25 203 TYR A C 1
ATOM 1666 O O . TYR A 1 203 ? 27.270 9.366 -20.258 1.00 66.25 203 TYR A O 1
ATOM 1674 N N . ILE A 1 204 ? 27.392 7.189 -20.801 1.00 62.69 204 ILE A N 1
ATOM 1675 C CA . ILE A 1 204 ? 27.781 7.405 -22.199 1.00 62.69 204 ILE A CA 1
ATOM 1676 C C . ILE A 1 204 ? 26.640 8.073 -22.953 1.00 62.69 204 ILE A C 1
ATOM 1678 O O . ILE A 1 204 ? 26.864 9.111 -23.570 1.00 62.69 204 ILE A O 1
ATOM 1682 N N . TYR A 1 205 ? 25.434 7.529 -22.791 1.00 67.06 205 TYR A N 1
ATOM 1683 C CA . TYR A 1 205 ? 24.221 7.905 -23.512 1.00 67.06 205 TYR A CA 1
ATOM 1684 C C . TYR A 1 205 ? 23.176 8.605 -22.624 1.00 67.06 205 TYR A C 1
ATOM 1686 O O . TYR A 1 205 ? 22.007 8.713 -22.990 1.00 67.06 205 TYR A O 1
ATOM 1694 N N . ALA A 1 206 ? 23.550 9.033 -21.411 1.00 64.12 206 ALA A N 1
ATOM 1695 C CA . ALA A 1 206 ? 22.614 9.563 -20.413 1.00 64.12 206 ALA A CA 1
ATOM 1696 C C . ALA A 1 206 ? 21.817 10.776 -20.913 1.00 64.12 206 ALA A C 1
ATOM 1698 O O . ALA A 1 206 ? 20.652 10.943 -20.547 1.00 64.12 206 ALA A O 1
ATOM 1699 N N . GLN A 1 207 ? 22.441 11.631 -21.726 1.00 65.56 207 GLN A N 1
ATOM 1700 C CA . GLN A 1 207 ? 21.792 12.819 -22.271 1.00 65.56 207 GLN A CA 1
ATOM 1701 C C . GLN A 1 207 ? 20.793 12.433 -23.366 1.00 65.56 207 GLN A C 1
ATOM 1703 O O . GLN A 1 207 ? 19.640 12.850 -23.318 1.00 65.56 207 GLN A O 1
ATOM 1708 N N . GLU A 1 208 ? 21.209 11.578 -24.291 1.00 65.50 208 GLU A N 1
ATOM 1709 C CA . GLU A 1 208 ? 20.415 11.074 -25.405 1.00 65.50 208 GLU A CA 1
ATOM 1710 C C . GLU A 1 208 ? 19.224 10.249 -24.899 1.00 65.50 208 GLU A C 1
ATOM 1712 O O . GLU A 1 208 ? 18.099 10.427 -25.362 1.00 65.50 208 GLU A O 1
ATOM 1717 N N . ALA A 1 209 ? 19.434 9.415 -23.875 1.00 66.38 209 ALA A N 1
ATOM 1718 C CA . ALA A 1 209 ? 18.360 8.708 -23.186 1.00 66.38 209 ALA A CA 1
ATOM 1719 C C . ALA A 1 209 ? 17.393 9.690 -22.518 1.00 66.38 209 ALA A C 1
ATOM 1721 O O . ALA A 1 209 ? 16.181 9.555 -22.664 1.00 66.38 209 ALA A O 1
ATOM 1722 N N . ARG A 1 210 ? 17.896 10.710 -21.810 1.00 65.12 210 ARG A N 1
ATOM 1723 C CA . ARG A 1 210 ? 17.045 11.730 -21.184 1.00 65.12 210 ARG A CA 1
ATOM 1724 C C . ARG A 1 210 ? 16.202 12.477 -22.217 1.00 65.12 210 ARG A C 1
ATOM 1726 O O . ARG A 1 210 ? 15.020 12.695 -21.970 1.00 65.12 210 ARG A O 1
ATOM 1733 N N . GLU A 1 211 ? 16.768 12.832 -23.364 1.00 65.38 211 GLU A N 1
ATOM 1734 C CA . GLU A 1 211 ? 16.040 13.460 -24.471 1.00 65.38 211 GLU A CA 1
ATOM 1735 C C . GLU A 1 211 ? 14.982 12.514 -25.063 1.00 65.38 211 GLU A C 1
ATOM 1737 O O . GLU A 1 211 ? 13.833 12.925 -25.253 1.00 65.38 211 GLU A O 1
ATOM 1742 N N . LEU A 1 212 ? 15.326 11.233 -25.250 1.00 65.25 212 LEU A N 1
ATOM 1743 C CA . LEU A 1 212 ? 14.413 10.172 -25.687 1.00 65.25 212 LEU A CA 1
ATOM 1744 C C . LEU A 1 212 ? 13.230 9.973 -24.722 1.00 65.25 212 LEU A C 1
ATOM 1746 O O . LEU A 1 212 ? 12.112 9.717 -25.167 1.00 65.25 212 LEU A O 1
ATOM 1750 N N . TYR A 1 213 ? 13.449 10.121 -23.412 1.00 63.09 213 TYR A N 1
ATOM 1751 C CA . TYR A 1 213 ? 12.392 10.035 -22.400 1.00 63.09 213 TYR A CA 1
ATOM 1752 C C . TYR A 1 213 ? 11.561 11.323 -22.289 1.00 63.09 213 TYR A C 1
ATOM 1754 O O . TYR A 1 213 ? 10.338 11.250 -22.195 1.00 63.09 213 TYR A O 1
ATOM 1762 N N . GLN A 1 214 ? 12.195 12.502 -22.298 1.00 57.78 214 GLN A N 1
ATOM 1763 C CA . GLN A 1 214 ? 11.540 13.778 -21.974 1.00 57.78 214 GLN A CA 1
ATOM 1764 C C . GLN A 1 214 ? 10.780 14.410 -23.144 1.00 57.78 214 GLN A C 1
ATOM 1766 O O . GLN A 1 214 ? 9.724 14.994 -22.922 1.00 57.78 214 GLN A O 1
ATOM 1771 N N . LYS A 1 215 ? 11.284 14.316 -24.380 1.00 54.06 215 LYS A N 1
ATOM 1772 C CA . LYS A 1 215 ? 10.647 14.977 -25.538 1.00 54.06 215 LYS A CA 1
ATOM 1773 C C . LYS A 1 215 ? 9.630 14.103 -26.268 1.00 54.06 215 LYS A C 1
ATOM 1775 O O . LYS A 1 215 ? 8.840 14.601 -27.060 1.00 54.06 215 LYS A O 1
ATOM 1780 N N . ASN A 1 216 ? 9.650 12.803 -26.007 1.00 53.62 216 ASN A N 1
ATOM 1781 C CA . ASN A 1 216 ? 9.408 11.869 -27.090 1.00 53.62 216 ASN A CA 1
ATOM 1782 C C . ASN A 1 216 ? 8.419 10.748 -26.757 1.00 53.62 216 ASN A C 1
ATOM 1784 O O . ASN A 1 216 ? 7.916 10.122 -27.675 1.00 53.62 216 ASN A O 1
ATOM 1788 N N . MET A 1 217 ? 8.050 10.513 -25.496 1.00 55.00 217 MET A N 1
ATOM 1789 C CA . MET A 1 217 ? 7.037 9.492 -25.189 1.00 55.00 217 MET A CA 1
ATOM 1790 C C . MET A 1 217 ? 5.657 9.829 -25.768 1.00 55.00 217 MET A C 1
ATOM 1792 O O . MET A 1 217 ? 5.072 9.006 -26.459 1.00 55.00 217 MET A O 1
ATOM 1796 N N . THR A 1 218 ? 5.156 11.046 -25.558 1.00 57.44 218 THR A N 1
ATOM 1797 C CA . THR A 1 218 ? 3.888 11.532 -26.140 1.00 57.44 218 THR A CA 1
ATOM 1798 C C . THR A 1 218 ? 3.935 11.536 -27.677 1.00 57.44 218 THR A C 1
ATOM 1800 O O . THR A 1 218 ? 2.954 11.199 -28.334 1.00 57.44 218 THR A O 1
ATOM 1803 N N . PHE A 1 219 ? 5.097 11.862 -28.258 1.00 60.88 219 PHE A N 1
ATOM 1804 C CA . PHE A 1 219 ? 5.325 11.874 -29.706 1.00 60.88 219 PHE A CA 1
ATOM 1805 C C . PHE A 1 219 ? 5.385 10.458 -30.309 1.00 60.88 219 PHE A C 1
ATOM 1807 O O . PHE A 1 219 ? 4.643 10.163 -31.241 1.00 60.88 219 PHE A O 1
ATOM 1814 N N . PHE A 1 220 ? 6.203 9.560 -29.752 1.00 56.94 220 PHE A N 1
ATOM 1815 C CA . PHE A 1 220 ? 6.368 8.180 -30.225 1.00 56.94 220 PHE A CA 1
ATOM 1816 C C . PHE A 1 220 ? 5.115 7.339 -30.038 1.00 56.94 220 PHE A C 1
ATOM 1818 O O . PHE A 1 220 ? 4.810 6.486 -30.867 1.00 56.94 220 PHE A O 1
ATOM 1825 N N . LEU A 1 221 ? 4.383 7.584 -28.955 1.00 60.06 221 LEU A N 1
ATOM 1826 C CA . LEU A 1 221 ? 3.109 6.931 -28.723 1.00 60.06 221 LEU A CA 1
ATOM 1827 C C . LEU A 1 221 ? 1.970 7.595 -29.502 1.00 60.06 221 LEU A C 1
ATOM 1829 O O . LEU A 1 221 ? 0.889 7.033 -29.543 1.00 60.06 221 LEU A O 1
ATOM 1833 N N . GLN A 1 222 ? 2.170 8.769 -30.115 1.00 65.12 222 GLN A N 1
ATOM 1834 C CA . GLN A 1 222 ? 1.104 9.558 -30.752 1.00 65.12 222 GLN A CA 1
ATOM 1835 C C . GLN A 1 222 ? -0.156 9.706 -29.867 1.00 65.12 222 GLN A C 1
ATOM 1837 O O . GLN A 1 222 ? -1.288 9.735 -30.360 1.00 65.12 222 GLN A O 1
ATOM 1842 N N . VAL A 1 223 ? 0.029 9.781 -28.546 1.00 64.94 223 VAL A N 1
ATOM 1843 C CA . VAL A 1 223 ? -1.050 9.861 -27.548 1.00 64.94 223 VAL A CA 1
ATOM 1844 C C . VAL A 1 223 ? -0.792 11.048 -26.630 1.00 64.94 223 VAL A C 1
ATOM 1846 O O . VAL A 1 223 ? 0.356 11.332 -26.306 1.00 64.94 223 VAL A O 1
ATOM 1849 N N . ASP A 1 224 ? -1.844 11.733 -26.192 1.00 68.94 224 ASP A N 1
ATOM 1850 C CA . ASP A 1 224 ? -1.736 12.893 -25.300 1.00 68.94 224 ASP A CA 1
ATOM 1851 C C . ASP A 1 224 ? -1.319 12.514 -23.888 1.00 68.94 224 ASP A C 1
ATOM 1853 O O . ASP A 1 224 ? -0.514 13.201 -23.260 1.00 68.94 224 ASP A O 1
ATOM 1857 N N . TYR A 1 225 ? -1.869 11.411 -23.382 1.00 68.62 225 TYR A N 1
ATOM 1858 C CA . TYR A 1 225 ? -1.574 10.937 -22.041 1.00 68.62 225 TYR A CA 1
ATOM 1859 C C . TYR A 1 225 ? -1.410 9.428 -22.026 1.00 68.62 225 TYR A C 1
ATOM 1861 O O . TYR A 1 225 ? -2.165 8.698 -22.664 1.00 68.62 225 TYR A O 1
ATOM 1869 N N . TYR A 1 226 ? -0.456 8.969 -21.225 1.00 75.81 226 TYR A N 1
ATOM 1870 C CA . TYR A 1 226 ? -0.200 7.562 -20.972 1.00 75.81 226 TYR A CA 1
ATOM 1871 C C . TYR A 1 226 ? -0.125 7.320 -19.467 1.00 75.81 226 TYR A C 1
ATOM 1873 O O . TYR A 1 226 ? 0.514 8.081 -18.737 1.00 75.81 226 TYR A O 1
ATOM 1881 N N . ARG A 1 227 ? -0.809 6.283 -18.986 1.00 79.75 227 ARG A N 1
ATOM 1882 C CA . ARG A 1 227 ? -0.846 5.908 -17.572 1.00 79.75 227 ARG A CA 1
ATOM 1883 C C . ARG A 1 227 ? -0.619 4.417 -17.410 1.00 79.75 227 ARG A C 1
ATOM 1885 O O . ARG A 1 227 ? -1.082 3.617 -18.220 1.00 79.75 227 ARG A O 1
ATOM 1892 N N . VAL A 1 228 ? 0.038 4.064 -16.310 1.00 83.12 228 VAL A N 1
ATOM 1893 C CA . VAL A 1 228 ? 0.284 2.679 -15.914 1.00 83.12 228 VAL A CA 1
ATOM 1894 C C . VAL A 1 228 ? -0.201 2.485 -14.484 1.00 83.12 228 VAL A C 1
ATOM 1896 O O . VAL A 1 228 ? 0.196 3.238 -13.594 1.00 83.12 228 VAL A O 1
ATOM 1899 N N . ALA A 1 229 ? -1.050 1.485 -14.274 1.00 86.62 229 ALA A N 1
ATOM 1900 C CA . ALA A 1 229 ? -1.363 0.950 -12.956 1.00 86.62 229 ALA A CA 1
ATOM 1901 C C . ALA A 1 229 ? -0.524 -0.306 -12.739 1.00 86.62 229 ALA A C 1
ATOM 1903 O O . ALA A 1 229 ? -0.372 -1.108 -13.657 1.00 86.62 229 ALA A O 1
ATOM 1904 N N . LYS A 1 230 ? 0.037 -0.462 -11.542 1.00 87.31 230 LYS A N 1
ATOM 1905 C CA . LYS A 1 230 ? 0.768 -1.663 -11.131 1.00 87.31 230 LYS A CA 1
ATOM 1906 C C . LYS A 1 230 ? -0.016 -2.346 -10.029 1.00 87.31 230 LYS A C 1
ATOM 1908 O O . LYS A 1 230 ? -0.547 -1.639 -9.171 1.00 87.31 230 LYS A O 1
ATOM 1913 N N . ARG A 1 231 ? -0.034 -3.679 -10.043 1.00 86.94 231 ARG A N 1
ATOM 1914 C CA . ARG A 1 231 ? -0.649 -4.466 -8.975 1.00 86.94 231 ARG A CA 1
ATOM 1915 C C . ARG A 1 231 ? -0.048 -4.083 -7.626 1.00 86.94 231 ARG A C 1
ATOM 1917 O O . ARG A 1 231 ? 1.173 -3.905 -7.503 1.00 86.94 231 ARG A O 1
ATOM 1924 N N . THR A 1 232 ? -0.905 -3.953 -6.623 1.00 88.56 232 THR A N 1
ATOM 1925 C CA . THR A 1 232 ? -0.460 -3.842 -5.238 1.00 88.56 232 THR A CA 1
ATOM 1926 C C . THR A 1 232 ? -0.222 -5.240 -4.693 1.00 88.56 232 THR A C 1
ATOM 1928 O O . THR A 1 232 ? -1.100 -6.085 -4.774 1.00 88.56 232 THR A O 1
ATOM 1931 N N . ILE A 1 233 ? 0.961 -5.493 -4.143 1.00 88.25 233 ILE A N 1
ATOM 1932 C CA . ILE A 1 233 ? 1.265 -6.770 -3.502 1.00 88.25 233 ILE A CA 1
ATOM 1933 C C . ILE A 1 233 ? 1.234 -6.562 -2.002 1.00 88.25 233 ILE A C 1
ATOM 1935 O O . ILE A 1 233 ? 1.947 -5.704 -1.471 1.00 88.25 233 ILE A O 1
ATOM 1939 N N . THR A 1 234 ? 0.409 -7.358 -1.338 1.00 89.56 234 THR A N 1
ATOM 1940 C CA . THR A 1 234 ? 0.339 -7.410 0.115 1.00 89.56 234 THR A CA 1
ATOM 1941 C C . THR A 1 234 ? 1.423 -8.337 0.653 1.00 89.56 234 THR A C 1
ATOM 1943 O O . THR A 1 234 ? 1.688 -9.399 0.103 1.00 89.56 234 THR A O 1
ATOM 1946 N N . ASN A 1 235 ? 2.096 -7.894 1.709 1.00 89.31 235 ASN A N 1
ATOM 1947 C CA . ASN A 1 235 ? 3.042 -8.693 2.472 1.00 89.31 235 ASN A CA 1
ATOM 1948 C C . ASN A 1 235 ? 2.268 -9.508 3.519 1.00 89.31 235 ASN A C 1
ATOM 1950 O O . ASN A 1 235 ? 1.375 -8.960 4.170 1.00 89.31 235 ASN A O 1
ATOM 1954 N N . ASP A 1 236 ? 2.646 -10.768 3.730 1.00 89.81 236 ASP A N 1
ATOM 1955 C CA . ASP A 1 236 ? 2.028 -11.679 4.706 1.00 89.81 236 ASP A CA 1
ATOM 1956 C C . ASP A 1 236 ? 1.951 -11.079 6.119 1.00 89.81 236 ASP A C 1
ATOM 1958 O O . ASP A 1 236 ? 1.003 -11.342 6.864 1.00 89.81 236 ASP A O 1
ATOM 1962 N N . ASN A 1 237 ? 2.890 -10.186 6.455 1.00 91.88 237 ASN A N 1
ATOM 1963 C CA . ASN A 1 237 ? 2.892 -9.408 7.696 1.00 91.88 237 ASN A CA 1
ATOM 1964 C C . ASN A 1 237 ? 1.563 -8.676 7.956 1.00 91.88 237 ASN A C 1
ATOM 1966 O O . ASN A 1 237 ? 1.155 -8.547 9.107 1.00 91.88 237 ASN A O 1
ATOM 1970 N N . LEU A 1 238 ? 0.876 -8.197 6.909 1.00 93.12 238 LEU A N 1
ATOM 1971 C CA . LEU A 1 238 ? -0.386 -7.470 7.063 1.00 93.12 238 LEU A CA 1
ATOM 1972 C C . LEU A 1 238 ? -1.466 -8.377 7.654 1.00 93.12 238 LEU A C 1
ATOM 1974 O O . LEU A 1 238 ? -2.099 -8.031 8.649 1.00 93.12 238 LEU A O 1
ATOM 1978 N N . LEU A 1 239 ? -1.665 -9.548 7.049 1.00 92.12 239 LEU A N 1
ATOM 1979 C CA . LEU A 1 239 ? -2.674 -10.501 7.498 1.00 92.12 239 LEU A CA 1
ATOM 1980 C C . LEU A 1 239 ? -2.290 -11.112 8.852 1.00 92.12 239 LEU A C 1
ATOM 1982 O O . LEU A 1 239 ? -3.154 -11.286 9.713 1.00 92.12 239 LEU A O 1
ATOM 1986 N N . ALA A 1 240 ? -0.998 -11.377 9.065 1.00 92.75 240 ALA A N 1
ATOM 1987 C CA . ALA A 1 240 ? -0.479 -11.872 10.335 1.00 92.75 240 ALA A CA 1
ATOM 1988 C C . ALA A 1 240 ? -0.774 -10.908 11.495 1.00 92.75 240 ALA A C 1
ATOM 1990 O O . ALA A 1 240 ? -1.268 -11.345 12.535 1.00 92.75 240 ALA A O 1
ATOM 1991 N N . ASP A 1 241 ? -0.544 -9.606 11.314 1.00 94.69 241 ASP A N 1
ATOM 1992 C CA . ASP A 1 241 ? -0.801 -8.613 12.361 1.00 94.69 241 ASP A CA 1
ATOM 1993 C C . ASP A 1 241 ? -2.298 -8.343 12.571 1.00 94.69 241 ASP A C 1
ATOM 1995 O O . ASP A 1 241 ? -2.717 -8.138 13.711 1.00 94.69 241 ASP A O 1
ATOM 1999 N N . ILE A 1 242 ? -3.131 -8.412 11.522 1.00 93.38 242 ILE A N 1
ATOM 2000 C CA . ILE A 1 242 ? -4.602 -8.360 11.664 1.00 93.38 242 ILE A CA 1
ATOM 2001 C C . ILE A 1 242 ? -5.091 -9.519 12.540 1.00 93.38 242 ILE A C 1
ATOM 2003 O O . ILE A 1 242 ? -5.880 -9.315 13.467 1.00 93.38 242 ILE A O 1
ATOM 2007 N N . ASN A 1 243 ? -4.621 -10.734 12.251 1.00 92.88 243 ASN A N 1
ATOM 2008 C CA . ASN A 1 243 ? -5.013 -11.930 12.990 1.00 92.88 243 ASN A CA 1
ATOM 2009 C C . ASN A 1 243 ? -4.492 -11.891 14.428 1.00 92.88 243 ASN A C 1
ATOM 2011 O O . ASN A 1 243 ? -5.262 -12.158 15.349 1.00 92.88 243 ASN A O 1
ATOM 2015 N N . TYR A 1 244 ? -3.233 -11.483 14.622 1.00 94.31 244 TYR A N 1
ATOM 2016 C CA . TYR A 1 244 ? -2.640 -11.283 15.943 1.00 94.31 244 TYR A CA 1
ATOM 2017 C C . TYR A 1 244 ? -3.436 -10.276 16.778 1.00 94.31 244 TYR A C 1
ATOM 2019 O O . TYR A 1 244 ? -3.709 -10.535 17.951 1.00 94.31 244 TYR A O 1
ATOM 2027 N N . ALA A 1 245 ? -3.837 -9.146 16.184 1.00 92.25 245 ALA A N 1
ATOM 2028 C CA . ALA A 1 245 ? -4.614 -8.128 16.879 1.00 92.25 245 ALA A CA 1
ATOM 2029 C C . ALA A 1 245 ? -5.949 -8.682 17.379 1.00 92.25 245 ALA A C 1
ATOM 2031 O O . ALA A 1 245 ? -6.308 -8.474 18.538 1.00 92.25 245 ALA A O 1
ATOM 2032 N N . ARG A 1 246 ? -6.657 -9.415 16.509 1.00 91.88 246 ARG A N 1
ATOM 2033 C CA . ARG A 1 246 ? -7.937 -10.037 16.843 1.00 91.88 246 ARG A CA 1
ATOM 2034 C C . ARG A 1 246 ? -7.784 -11.073 17.949 1.00 91.88 246 ARG A C 1
ATOM 2036 O O . ARG A 1 246 ? -8.477 -10.970 18.956 1.00 91.88 246 ARG A O 1
ATOM 2043 N N . SER A 1 247 ? -6.917 -12.068 17.758 1.00 91.56 247 SER A N 1
ATOM 2044 C CA . SER A 1 247 ? -6.789 -13.186 18.700 1.00 91.56 247 SER A CA 1
ATOM 2045 C C . SER A 1 247 ? -6.343 -12.692 20.071 1.00 91.56 247 SER A C 1
ATOM 2047 O O . SER A 1 247 ? -7.013 -12.933 21.070 1.00 91.56 247 SER A O 1
ATOM 2049 N N . THR A 1 248 ? -5.280 -11.888 20.102 1.00 92.25 248 THR A N 1
ATOM 2050 C CA . THR A 1 248 ? -4.690 -11.402 21.349 1.00 92.25 248 THR A CA 1
ATOM 2051 C C . THR A 1 248 ? -5.656 -10.499 22.101 1.00 92.25 248 THR A C 1
ATOM 2053 O O . THR A 1 248 ? -5.764 -10.610 23.322 1.00 92.25 248 THR A O 1
ATOM 2056 N N . PHE A 1 249 ? -6.390 -9.616 21.414 1.00 91.38 249 PHE A N 1
ATOM 2057 C CA . PHE A 1 249 ? -7.379 -8.798 22.108 1.00 91.38 249 PHE A CA 1
ATOM 2058 C C . PHE A 1 249 ? -8.517 -9.645 22.673 1.00 91.38 249 PHE A C 1
ATOM 2060 O O . PHE A 1 249 ? -8.884 -9.444 23.823 1.00 91.38 249 PHE A O 1
ATOM 2067 N N . LEU A 1 250 ? -9.084 -10.575 21.902 1.00 89.12 250 LEU A N 1
ATOM 2068 C CA . LEU A 1 250 ? -10.209 -11.381 22.385 1.00 89.12 250 LEU A CA 1
ATOM 2069 C C . LEU A 1 250 ? -9.813 -12.292 23.560 1.00 89.12 250 LEU A C 1
ATOM 2071 O O . LEU A 1 250 ? -10.647 -12.571 24.416 1.00 89.12 250 LEU A O 1
ATOM 2075 N N . GLU A 1 251 ? -8.544 -12.693 23.644 1.00 90.19 251 GLU A N 1
ATOM 2076 C CA . GLU A 1 251 ? -8.003 -13.469 24.765 1.00 90.19 251 GLU A CA 1
ATOM 2077 C C . GLU A 1 251 ? -7.695 -12.613 26.004 1.00 90.19 251 GLU A C 1
ATOM 2079 O O . GLU A 1 251 ? -7.942 -13.035 27.132 1.00 90.19 251 GLU A O 1
ATOM 2084 N N . THR A 1 252 ? -7.139 -11.412 25.815 1.00 89.81 252 THR A N 1
ATOM 2085 C CA . THR A 1 252 ? -6.587 -10.599 26.921 1.00 89.81 252 THR A CA 1
ATOM 2086 C C . THR A 1 252 ? -7.478 -9.436 27.345 1.00 89.81 252 THR A C 1
ATOM 2088 O O . THR A 1 252 ? -7.348 -8.921 28.456 1.00 89.81 252 THR A O 1
ATOM 2091 N N . LEU A 1 253 ? -8.370 -8.997 26.455 1.00 89.88 253 LEU A N 1
ATOM 2092 C CA . LEU A 1 253 ? -9.145 -7.760 26.540 1.00 89.88 253 LEU A CA 1
ATOM 2093 C C . LEU A 1 253 ? -8.273 -6.507 26.749 1.00 89.88 253 LEU A C 1
ATOM 2095 O O . LEU A 1 253 ? -8.736 -5.504 27.301 1.00 89.88 253 LEU A O 1
ATOM 2099 N N . ASP A 1 254 ? -7.015 -6.551 26.296 1.00 89.38 254 ASP A N 1
ATOM 2100 C CA . ASP A 1 254 ? -6.029 -5.485 26.473 1.00 89.38 254 ASP A CA 1
ATOM 2101 C C . ASP A 1 254 ? -5.443 -5.019 25.128 1.00 89.38 254 ASP A C 1
ATOM 2103 O O . ASP A 1 254 ? -4.487 -5.576 24.583 1.00 89.38 254 ASP A O 1
ATOM 2107 N N . MET A 1 255 ? -5.991 -3.919 24.602 1.00 87.81 255 MET A N 1
ATOM 2108 C CA . MET A 1 255 ? -5.460 -3.279 23.390 1.00 87.81 255 MET A CA 1
ATOM 2109 C C . MET A 1 255 ? -4.074 -2.655 23.581 1.00 87.81 255 MET A C 1
ATOM 2111 O O . MET A 1 255 ? -3.389 -2.388 22.593 1.00 87.81 255 MET A O 1
ATOM 2115 N N . GLY A 1 256 ? -3.650 -2.391 24.818 1.00 88.12 256 GLY A N 1
ATOM 2116 C CA . GLY A 1 256 ? -2.318 -1.879 25.114 1.00 88.12 256 GLY A CA 1
ATOM 2117 C C . GLY A 1 256 ? -1.235 -2.892 24.747 1.00 88.12 256 GLY A C 1
ATOM 2118 O O . GLY A 1 256 ? -0.260 -2.526 24.089 1.00 88.12 256 GLY A O 1
ATOM 2119 N N . ILE A 1 257 ? -1.442 -4.167 25.097 1.00 90.12 257 ILE A N 1
ATOM 2120 C CA . ILE A 1 257 ? -0.545 -5.272 24.715 1.00 90.12 257 ILE A CA 1
ATOM 2121 C C . ILE A 1 257 ? -0.489 -5.401 23.191 1.00 90.12 257 ILE A C 1
ATOM 2123 O O . ILE A 1 257 ? 0.598 -5.387 22.612 1.00 90.12 257 ILE A O 1
ATOM 2127 N N . VAL A 1 258 ? -1.658 -5.436 22.545 1.00 91.31 258 VAL A N 1
ATOM 2128 C CA . VAL A 1 258 ? -1.785 -5.572 21.087 1.00 91.31 258 VAL A CA 1
ATOM 2129 C C . VAL A 1 258 ? -1.016 -4.478 20.348 1.00 91.31 258 VAL A C 1
ATOM 2131 O O . VAL A 1 258 ? -0.193 -4.769 19.481 1.00 91.31 258 VAL A O 1
ATOM 2134 N N . ARG A 1 259 ? -1.238 -3.209 20.709 1.00 89.69 259 ARG A N 1
ATOM 2135 C CA . ARG A 1 259 ? -0.589 -2.070 20.042 1.00 89.69 259 ARG A CA 1
ATOM 2136 C C . ARG A 1 259 ? 0.915 -2.041 20.270 1.00 89.69 259 ARG A C 1
ATOM 2138 O O . ARG A 1 259 ? 1.651 -1.712 19.344 1.00 89.69 259 ARG A O 1
ATOM 2145 N N . LYS A 1 260 ? 1.372 -2.378 21.480 1.00 91.31 260 LYS A N 1
ATOM 2146 C CA . LYS A 1 260 ? 2.802 -2.418 21.803 1.00 91.31 260 LYS A CA 1
ATOM 2147 C C . LYS A 1 260 ? 3.531 -3.451 20.947 1.00 91.31 260 LYS A C 1
ATOM 2149 O O . LYS A 1 260 ? 4.583 -3.140 20.395 1.00 91.31 260 LYS A O 1
ATOM 2154 N N . GLU A 1 261 ? 2.968 -4.649 20.817 1.00 93.94 261 GLU A N 1
ATOM 2155 C CA . GLU A 1 261 ? 3.576 -5.702 20.004 1.00 93.94 261 GLU A CA 1
ATOM 2156 C C . GLU A 1 261 ? 3.514 -5.373 18.506 1.00 93.94 261 GLU A C 1
ATOM 2158 O O . GLU A 1 261 ? 4.522 -5.509 17.818 1.00 93.94 261 GLU A O 1
ATOM 2163 N N . ILE A 1 262 ? 2.391 -4.851 17.998 1.00 92.75 262 ILE A N 1
ATOM 2164 C CA . ILE A 1 262 ? 2.300 -4.405 16.596 1.00 92.75 262 ILE A CA 1
ATOM 2165 C C . ILE A 1 262 ? 3.330 -3.311 16.300 1.00 92.75 262 ILE A C 1
ATOM 2167 O O . ILE A 1 262 ? 4.003 -3.368 15.276 1.00 92.75 262 ILE A O 1
ATOM 2171 N N . ALA A 1 263 ? 3.494 -2.324 17.187 1.00 91.50 263 ALA A N 1
ATOM 2172 C CA . ALA A 1 263 ? 4.491 -1.272 17.003 1.00 91.50 263 ALA A CA 1
ATOM 2173 C C . ALA A 1 263 ? 5.913 -1.848 16.918 1.00 91.50 263 ALA A C 1
ATOM 2175 O O . ALA A 1 263 ? 6.663 -1.486 16.013 1.00 91.50 263 ALA A O 1
ATOM 2176 N N . LYS A 1 264 ? 6.250 -2.798 17.799 1.00 94.56 264 LYS A N 1
ATOM 2177 C CA . LYS A 1 264 ? 7.534 -3.507 17.775 1.00 94.56 264 LYS A CA 1
ATOM 2178 C C . LYS A 1 264 ? 7.744 -4.261 16.454 1.00 94.56 264 LYS A C 1
ATOM 2180 O O . LYS A 1 264 ? 8.775 -4.094 15.810 1.00 94.56 264 LYS A O 1
ATOM 2185 N N . ARG A 1 265 ? 6.758 -5.039 16.002 1.00 94.12 265 ARG A N 1
ATOM 2186 C CA . ARG A 1 265 ? 6.826 -5.763 14.718 1.00 94.12 265 ARG A CA 1
ATOM 2187 C C . ARG A 1 265 ? 6.996 -4.819 13.532 1.00 94.12 265 ARG A C 1
ATOM 2189 O O . ARG A 1 265 ? 7.820 -5.055 12.655 1.00 94.12 265 ARG A O 1
ATOM 2196 N N . GLN A 1 266 ? 6.276 -3.699 13.536 1.00 92.12 266 GLN A N 1
ATOM 2197 C CA . GLN A 1 266 ? 6.421 -2.660 12.518 1.00 92.12 266 GLN A CA 1
ATOM 2198 C C . GLN A 1 266 ? 7.832 -2.059 12.489 1.00 92.12 266 GLN A C 1
ATOM 2200 O O . GLN A 1 266 ? 8.317 -1.722 11.410 1.00 92.12 266 GLN A O 1
ATOM 2205 N N . GLU A 1 267 ? 8.496 -1.906 13.634 1.00 93.19 267 GLU A N 1
ATOM 2206 C CA . GLU A 1 267 ? 9.899 -1.476 13.695 1.00 93.19 267 GLU A CA 1
ATOM 2207 C C . GLU A 1 267 ? 10.839 -2.531 13.099 1.00 93.19 267 GLU A C 1
ATOM 2209 O O . GLU A 1 267 ? 11.713 -2.188 12.303 1.00 93.19 267 GLU A O 1
ATOM 2214 N N . GLU A 1 268 ? 10.616 -3.814 13.393 1.00 93.38 268 GLU A N 1
ATOM 2215 C CA . GLU A 1 268 ? 11.388 -4.925 12.821 1.00 93.38 268 GLU A CA 1
ATOM 2216 C C . GLU A 1 268 ? 11.257 -4.985 11.290 1.00 93.38 268 GLU A C 1
ATOM 2218 O O . GLU A 1 268 ? 12.257 -5.105 10.575 1.00 93.38 268 GLU A O 1
ATOM 2223 N N . TYR A 1 269 ? 10.041 -4.818 10.759 1.00 92.31 269 TYR A N 1
ATOM 2224 C CA . TYR A 1 269 ? 9.795 -4.783 9.312 1.00 92.31 269 TYR A CA 1
ATOM 2225 C C . TYR A 1 269 ? 10.503 -3.608 8.638 1.00 92.31 269 TYR A C 1
ATOM 2227 O O . TYR A 1 269 ? 11.040 -3.738 7.533 1.00 92.31 269 TYR A O 1
ATOM 2235 N N . MET A 1 270 ? 10.542 -2.460 9.314 1.00 91.44 270 MET A N 1
ATOM 2236 C CA . MET A 1 270 ? 11.251 -1.281 8.830 1.00 91.44 270 MET A CA 1
ATOM 2237 C C . MET A 1 270 ? 12.759 -1.472 8.824 1.00 91.44 270 MET A C 1
ATOM 2239 O O . MET A 1 270 ? 13.393 -1.148 7.821 1.00 91.44 270 MET A O 1
ATOM 2243 N N . ALA A 1 271 ? 13.323 -2.058 9.879 1.00 91.38 271 ALA A N 1
ATOM 2244 C CA . ALA A 1 271 ? 14.740 -2.390 9.921 1.00 91.38 271 ALA A CA 1
ATOM 2245 C C . ALA A 1 271 ? 15.118 -3.350 8.779 1.00 91.38 271 ALA A C 1
ATOM 2247 O O . ALA A 1 271 ? 16.130 -3.156 8.106 1.00 91.38 271 ALA A O 1
ATOM 2248 N N . GLU A 1 272 ? 14.278 -4.347 8.488 1.00 88.62 272 GLU A N 1
ATOM 2249 C CA . GLU A 1 272 ? 14.510 -5.271 7.374 1.00 88.62 272 GLU A CA 1
ATOM 2250 C C . GLU A 1 272 ? 14.427 -4.584 6.005 1.00 88.62 272 GLU A C 1
ATOM 2252 O O . GLU A 1 272 ? 15.253 -4.813 5.116 1.00 88.62 272 GLU A O 1
ATOM 2257 N N . LYS A 1 273 ? 13.453 -3.692 5.817 1.00 88.38 273 LYS A N 1
ATOM 2258 C CA . LYS A 1 273 ? 13.381 -2.846 4.623 1.00 88.38 273 LYS A CA 1
ATOM 2259 C C . LYS A 1 273 ? 14.632 -1.981 4.462 1.00 88.38 273 LYS A C 1
ATOM 2261 O O . LYS A 1 273 ? 15.222 -1.981 3.386 1.00 88.38 273 LYS A O 1
ATOM 2266 N N . GLU A 1 274 ? 15.080 -1.312 5.517 1.00 90.81 274 GLU A N 1
ATOM 2267 C CA . GLU A 1 274 ? 16.280 -0.472 5.484 1.00 90.81 274 GLU A CA 1
ATOM 2268 C C . GLU A 1 274 ? 17.550 -1.273 5.186 1.00 90.81 274 GLU A C 1
ATOM 2270 O O . GLU A 1 274 ? 18.400 -0.802 4.424 1.00 90.81 274 GLU A O 1
ATOM 2275 N N . ARG A 1 275 ? 17.676 -2.497 5.718 1.00 90.25 275 ARG A N 1
ATOM 2276 C CA . ARG A 1 275 ? 18.781 -3.408 5.380 1.00 90.25 275 ARG A CA 1
ATOM 2277 C C . ARG A 1 275 ? 18.809 -3.722 3.888 1.00 90.25 275 ARG A C 1
ATOM 2279 O O . ARG A 1 275 ? 19.864 -3.571 3.266 1.00 90.25 275 ARG A O 1
ATOM 2286 N N . ARG A 1 276 ? 17.664 -4.094 3.306 1.00 86.19 276 ARG A N 1
ATOM 2287 C CA . ARG A 1 276 ? 17.535 -4.383 1.866 1.00 86.19 276 ARG A CA 1
ATOM 2288 C C . ARG A 1 276 ? 17.838 -3.157 1.008 1.00 86.19 276 ARG A C 1
ATOM 2290 O O . ARG A 1 276 ? 18.657 -3.241 0.094 1.00 86.19 276 ARG A O 1
ATOM 2297 N N . ASP A 1 277 ? 17.265 -2.006 1.350 1.00 86.81 277 ASP A N 1
ATOM 2298 C CA . ASP A 1 277 ? 17.496 -0.749 0.630 1.00 86.81 277 ASP A CA 1
ATOM 2299 C C . ASP A 1 277 ? 18.971 -0.316 0.710 1.00 86.81 277 ASP A C 1
ATOM 2301 O O . ASP A 1 277 ? 19.544 0.162 -0.269 1.00 86.81 277 ASP A O 1
ATOM 2305 N N . SER A 1 278 ? 19.621 -0.514 1.860 1.00 89.44 278 SER A N 1
ATOM 2306 C CA . SER A 1 278 ? 21.034 -0.174 2.066 1.00 89.44 278 SER A CA 1
ATOM 2307 C C . SER A 1 278 ? 21.983 -1.129 1.349 1.00 89.44 278 SER A C 1
ATOM 2309 O O . SER A 1 278 ? 23.026 -0.696 0.861 1.00 89.44 278 SER A O 1
ATOM 2311 N N . ALA A 1 279 ? 21.652 -2.419 1.277 1.00 85.38 279 ALA A N 1
ATOM 2312 C CA . ALA A 1 279 ? 22.390 -3.379 0.461 1.00 85.38 279 ALA A CA 1
ATOM 2313 C C . ALA A 1 279 ? 22.296 -3.005 -1.026 1.00 85.38 279 ALA A C 1
ATOM 2315 O O . ALA A 1 279 ? 23.315 -2.933 -1.710 1.00 85.38 279 ALA A O 1
ATOM 2316 N N . HIS A 1 280 ? 21.098 -2.650 -1.499 1.00 80.06 280 HIS A N 1
ATOM 2317 C CA . HIS A 1 280 ? 20.901 -2.202 -2.875 1.00 80.06 280 HIS A CA 1
ATOM 2318 C C . HIS A 1 280 ? 21.646 -0.893 -3.179 1.00 80.06 280 HIS A C 1
ATOM 2320 O O . HIS A 1 280 ? 22.302 -0.780 -4.211 1.00 80.06 280 HIS A O 1
ATOM 2326 N N . LYS A 1 281 ? 21.618 0.089 -2.269 1.00 83.56 281 LYS A N 1
ATOM 2327 C CA . LYS A 1 281 ? 22.398 1.329 -2.418 1.00 83.56 281 LYS A CA 1
ATOM 2328 C C . LYS A 1 281 ? 23.903 1.074 -2.459 1.00 83.56 281 LYS A C 1
ATOM 2330 O O . LYS A 1 281 ? 24.570 1.683 -3.285 1.00 83.56 281 LYS A O 1
ATOM 2335 N N . ARG A 1 282 ? 24.430 0.190 -1.604 1.00 83.75 282 ARG A N 1
ATOM 2336 C CA . ARG A 1 282 ? 25.855 -0.186 -1.613 1.00 83.75 282 ARG A CA 1
ATOM 2337 C C . ARG A 1 282 ? 26.255 -0.820 -2.938 1.00 83.75 282 ARG A C 1
ATOM 2339 O O . ARG A 1 282 ? 27.210 -0.358 -3.544 1.00 83.75 282 ARG A O 1
ATOM 2346 N N . TYR A 1 283 ? 25.452 -1.755 -3.436 1.00 75.00 283 TYR A N 1
ATOM 2347 C CA . TYR A 1 283 ? 25.630 -2.329 -4.769 1.00 75.00 283 TYR A CA 1
ATOM 2348 C C . TYR A 1 283 ? 25.657 -1.252 -5.871 1.00 75.00 283 TYR A C 1
ATOM 2350 O O . TYR A 1 283 ? 26.530 -1.254 -6.735 1.00 75.00 283 TYR A O 1
ATOM 2358 N N . LEU A 1 284 ? 24.740 -0.278 -5.827 1.00 75.81 284 LEU A N 1
ATOM 2359 C CA . LEU A 1 284 ? 24.736 0.836 -6.782 1.00 75.81 284 LEU A CA 1
ATOM 2360 C C . LEU A 1 284 ? 25.957 1.756 -6.642 1.00 75.81 284 LEU A C 1
ATOM 2362 O O . LEU A 1 284 ? 26.402 2.321 -7.639 1.00 75.81 284 LEU A O 1
ATOM 2366 N N . GLU A 1 285 ? 26.483 1.942 -5.433 1.00 75.81 285 GLU A N 1
ATOM 2367 C CA . GLU A 1 285 ? 27.657 2.780 -5.190 1.00 75.81 285 GLU A CA 1
ATOM 2368 C C . GLU A 1 285 ? 28.955 2.081 -5.608 1.00 75.81 285 GLU A C 1
ATOM 2370 O O . GLU A 1 285 ? 29.809 2.720 -6.209 1.00 75.81 285 GLU A O 1
ATOM 2375 N N . GLU A 1 286 ? 29.068 0.767 -5.407 1.00 72.25 286 GLU A N 1
ATOM 2376 C CA . GLU A 1 286 ? 30.154 -0.055 -5.958 1.00 72.25 286 GLU A CA 1
ATOM 2377 C C . GLU A 1 286 ? 30.189 0.017 -7.491 1.00 72.25 286 GLU A C 1
ATOM 2379 O O . GLU A 1 286 ? 31.252 0.180 -8.087 1.00 72.25 286 GLU A O 1
ATOM 2384 N N . ILE A 1 287 ? 29.021 0.005 -8.143 1.00 66.25 287 ILE A N 1
ATOM 2385 C CA . ILE A 1 287 ? 28.933 0.245 -9.590 1.00 66.25 287 ILE A CA 1
ATOM 2386 C C . ILE A 1 287 ? 29.449 1.647 -9.954 1.00 66.25 287 ILE A C 1
ATOM 2388 O O . ILE A 1 287 ? 30.066 1.815 -11.005 1.00 66.25 287 ILE A O 1
ATOM 2392 N N . LYS A 1 288 ? 29.207 2.666 -9.116 1.00 62.03 288 LYS A N 1
ATOM 2393 C CA . LYS A 1 288 ? 29.675 4.037 -9.375 1.00 62.03 288 LYS A CA 1
ATOM 2394 C C . LYS A 1 288 ? 31.165 4.225 -9.134 1.00 62.03 288 LYS A C 1
ATOM 2396 O O . LYS A 1 288 ? 31.784 4.972 -9.882 1.00 62.03 288 LYS A O 1
ATOM 2401 N N . THR A 1 289 ? 31.747 3.608 -8.110 1.00 62.34 289 THR A N 1
ATOM 2402 C CA . THR A 1 289 ? 33.186 3.736 -7.822 1.00 62.34 289 THR A CA 1
ATOM 2403 C C . THR A 1 289 ? 34.042 3.029 -8.868 1.00 62.34 289 THR A C 1
ATOM 2405 O O . THR A 1 289 ? 35.174 3.435 -9.101 1.00 62.34 289 THR A O 1
ATOM 2408 N N . GLN A 1 290 ? 33.474 2.046 -9.570 1.00 60.50 290 GLN A N 1
ATOM 2409 C CA . GLN A 1 290 ? 34.061 1.427 -10.760 1.00 60.50 290 GLN A CA 1
ATOM 2410 C C . GLN A 1 290 ? 33.892 2.274 -12.042 1.00 60.50 290 GLN A C 1
ATOM 2412 O O . GLN A 1 290 ? 34.318 1.853 -13.118 1.00 60.50 290 GLN A O 1
ATOM 2417 N N . MET A 1 291 ? 33.269 3.462 -11.975 1.00 56.75 291 MET A N 1
ATOM 2418 C CA . MET A 1 291 ? 33.102 4.326 -13.148 1.00 56.75 291 MET A CA 1
ATOM 2419 C C . MET A 1 291 ? 34.378 5.120 -13.463 1.00 56.75 291 MET A C 1
ATOM 2421 O O . MET A 1 291 ? 34.966 5.710 -12.556 1.00 56.75 291 MET A O 1
ATOM 2425 N N . PRO A 1 292 ? 34.741 5.266 -14.752 1.00 63.28 292 PRO A N 1
ATOM 2426 C CA . PRO A 1 292 ? 35.846 6.128 -15.159 1.00 63.28 292 PRO A CA 1
ATOM 2427 C C . PRO A 1 292 ? 35.646 7.595 -14.742 1.00 63.28 292 PRO A C 1
ATOM 2429 O O . PRO A 1 292 ? 34.515 8.088 -14.589 1.00 63.28 292 PRO A O 1
ATOM 2432 N N . SER A 1 293 ? 36.750 8.327 -14.607 1.00 69.19 293 SER A N 1
ATOM 2433 C CA . SER A 1 293 ? 36.780 9.759 -14.294 1.00 69.19 293 SER A CA 1
ATOM 2434 C C . SER A 1 293 ? 36.014 10.600 -15.327 1.00 69.19 293 SER A C 1
ATOM 2436 O O . SER A 1 293 ? 35.621 10.140 -16.398 1.00 69.19 293 SER A O 1
ATOM 2438 N N . ARG A 1 294 ? 35.718 11.867 -15.014 1.00 64.88 294 ARG A N 1
ATOM 2439 C CA . ARG A 1 294 ? 34.946 12.740 -15.923 1.00 64.88 294 ARG A CA 1
ATOM 2440 C C . ARG A 1 294 ? 35.635 12.929 -17.280 1.00 64.88 294 ARG A C 1
ATOM 2442 O O . ARG A 1 294 ? 34.941 12.955 -18.297 1.00 64.88 294 ARG A O 1
ATOM 2449 N N . ASP A 1 295 ? 36.958 13.029 -17.282 1.00 67.94 295 ASP A N 1
ATOM 2450 C CA . ASP A 1 295 ? 37.743 13.257 -18.493 1.00 67.94 295 ASP A CA 1
ATOM 2451 C C . ASP A 1 295 ? 37.870 11.978 -19.323 1.00 67.94 295 ASP A C 1
ATOM 2453 O O . ASP A 1 295 ? 37.650 12.022 -20.532 1.00 67.94 295 ASP A O 1
ATOM 2457 N N . GLU A 1 296 ? 38.056 10.819 -18.683 1.00 61.44 296 GLU A N 1
ATOM 2458 C CA . GLU A 1 296 ? 38.002 9.513 -19.360 1.00 61.44 296 GLU A CA 1
ATOM 2459 C C . GLU A 1 296 ? 36.625 9.268 -19.984 1.00 61.44 296 GLU A C 1
ATOM 2461 O O . GLU A 1 296 ? 36.514 8.859 -21.137 1.00 61.44 296 GLU A O 1
ATOM 2466 N N . ARG A 1 297 ? 35.544 9.605 -19.270 1.00 62.31 297 ARG A N 1
ATOM 2467 C CA . ARG A 1 297 ? 34.179 9.510 -19.810 1.00 62.31 297 ARG A CA 1
ATOM 2468 C C . ARG A 1 297 ? 33.963 10.418 -21.021 1.00 62.31 297 ARG A C 1
ATOM 2470 O O . ARG A 1 297 ? 33.218 10.040 -21.925 1.00 62.31 297 ARG A O 1
ATOM 2477 N N . LYS A 1 298 ? 34.582 11.603 -21.042 1.00 66.81 298 LYS A N 1
ATOM 2478 C CA . LYS A 1 298 ? 34.514 12.534 -22.175 1.00 66.81 298 LYS A CA 1
ATOM 2479 C C . LYS A 1 298 ? 35.307 12.003 -23.370 1.00 66.81 298 LYS A C 1
ATOM 2481 O O . LYS A 1 298 ? 34.761 11.981 -24.467 1.00 66.81 298 LYS A O 1
ATOM 2486 N N . ALA A 1 299 ? 36.524 11.513 -23.141 1.00 67.12 299 ALA A N 1
ATOM 2487 C CA . ALA A 1 299 ? 37.365 10.917 -24.175 1.00 67.12 299 ALA A CA 1
ATOM 2488 C C . ALA A 1 299 ? 36.671 9.722 -24.849 1.00 67.12 299 ALA A C 1
ATOM 2490 O O . ALA A 1 299 ? 36.523 9.717 -26.069 1.00 67.12 299 ALA A O 1
ATOM 2491 N N . ILE A 1 300 ? 36.121 8.795 -24.053 1.00 64.94 300 ILE A N 1
ATOM 2492 C CA . ILE A 1 300 ? 35.340 7.650 -24.550 1.00 64.94 300 ILE A CA 1
ATOM 2493 C C . ILE A 1 300 ? 34.151 8.132 -25.391 1.00 64.94 300 ILE A C 1
ATOM 2495 O O . ILE A 1 300 ? 33.902 7.618 -26.477 1.00 64.94 300 ILE A O 1
ATOM 2499 N N . ARG A 1 301 ? 33.404 9.144 -24.925 1.00 62.16 301 ARG A N 1
ATOM 2500 C CA . ARG A 1 301 ? 32.252 9.672 -25.673 1.00 62.16 301 ARG A CA 1
ATOM 2501 C C . ARG A 1 301 ? 32.668 10.316 -27.000 1.00 62.16 301 ARG A C 1
ATOM 2503 O O . ARG A 1 301 ? 31.976 10.135 -28.000 1.00 62.16 301 ARG A O 1
ATOM 2510 N N . ASP A 1 302 ? 33.758 11.072 -27.017 1.00 68.56 302 ASP A N 1
ATOM 2511 C CA . ASP A 1 302 ? 34.252 11.739 -28.223 1.00 68.56 302 ASP A CA 1
ATOM 2512 C C . ASP A 1 302 ? 34.792 10.723 -29.244 1.00 68.56 302 ASP A C 1
ATOM 2514 O O . ASP A 1 302 ? 34.577 10.880 -30.446 1.00 68.56 302 ASP A O 1
ATOM 2518 N N . GLU A 1 303 ? 35.413 9.638 -28.782 1.00 63.56 303 GLU A N 1
ATOM 2519 C CA . GLU A 1 303 ? 35.860 8.524 -29.622 1.00 63.56 303 GLU A CA 1
ATOM 2520 C C . GLU A 1 303 ? 34.683 7.743 -30.218 1.00 63.56 303 GLU A C 1
ATOM 2522 O O . GLU A 1 303 ? 34.630 7.531 -31.430 1.00 63.56 303 GLU A O 1
ATOM 2527 N N . LEU A 1 304 ? 33.653 7.451 -29.421 1.00 59.31 304 LEU A N 1
ATOM 2528 C CA . LEU A 1 304 ? 32.410 6.842 -29.910 1.00 59.31 304 LEU A CA 1
ATOM 2529 C C . LEU A 1 304 ? 31.692 7.715 -30.945 1.00 59.31 304 LEU A C 1
ATOM 2531 O O . LEU A 1 304 ? 31.149 7.198 -31.919 1.00 59.31 304 LEU A O 1
ATOM 2535 N N . LYS A 1 305 ? 31.717 9.045 -30.789 1.00 61.72 305 LYS A N 1
ATOM 2536 C CA . LYS A 1 305 ? 31.175 9.976 -31.793 1.00 61.72 305 LYS A CA 1
ATOM 2537 C C . LYS A 1 305 ? 31.973 9.956 -33.098 1.00 61.72 305 LYS A C 1
ATOM 2539 O O . LYS A 1 305 ? 31.377 10.075 -34.171 1.00 61.72 305 LYS A O 1
ATOM 2544 N N . LYS A 1 306 ? 33.295 9.775 -33.038 1.00 62.53 306 LYS A N 1
ATOM 2545 C CA . LYS A 1 306 ? 34.148 9.609 -34.230 1.00 62.53 306 LYS A CA 1
ATOM 2546 C C . LYS A 1 306 ? 33.884 8.275 -34.930 1.00 62.53 306 LYS A C 1
ATOM 2548 O O . LYS A 1 306 ? 33.767 8.236 -36.153 1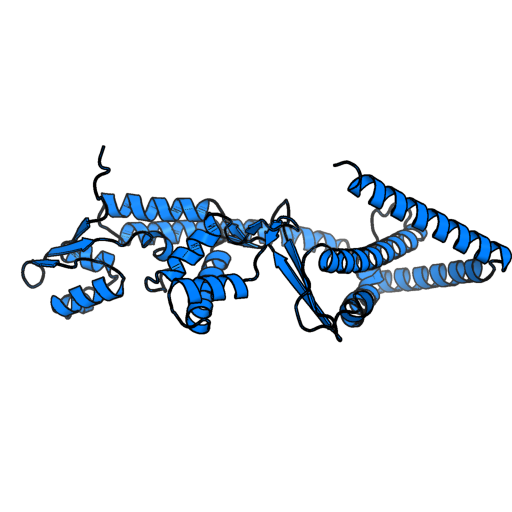.00 62.53 306 LYS A O 1
ATOM 2553 N N . ILE A 1 307 ? 33.700 7.199 -34.168 1.00 56.62 307 ILE A N 1
ATOM 2554 C CA . ILE A 1 307 ? 33.309 5.893 -34.714 1.00 56.62 307 ILE A CA 1
ATOM 2555 C C . ILE A 1 307 ? 31.925 6.001 -35.372 1.00 56.62 307 ILE A C 1
ATOM 2557 O O . ILE A 1 307 ? 31.784 5.729 -36.555 1.00 56.62 307 ILE A O 1
ATOM 2561 N N . ALA A 1 308 ? 30.924 6.551 -34.683 1.00 56.41 308 ALA A N 1
ATOM 2562 C CA . ALA A 1 308 ? 29.582 6.727 -35.245 1.00 56.41 308 ALA A CA 1
ATOM 2563 C C . ALA A 1 308 ? 29.553 7.597 -36.521 1.00 56.41 308 ALA A C 1
ATOM 2565 O O . ALA A 1 308 ? 28.784 7.332 -37.448 1.00 56.41 308 ALA A O 1
ATOM 2566 N N . SER A 1 309 ? 30.394 8.633 -36.602 1.00 56.25 309 SER A N 1
ATOM 2567 C CA . SER A 1 309 ? 30.498 9.491 -37.795 1.00 56.25 309 SER A CA 1
ATOM 2568 C C . SER A 1 309 ? 31.267 8.839 -38.953 1.00 56.25 309 SER A C 1
ATOM 2570 O O . SER A 1 309 ? 30.935 9.096 -40.106 1.00 56.25 309 SER A O 1
ATOM 2572 N N . SER A 1 310 ? 32.215 7.940 -38.681 1.00 52.91 310 SER A N 1
ATOM 2573 C CA . SER A 1 310 ? 32.903 7.146 -39.714 1.00 52.91 310 SER A CA 1
ATOM 2574 C C . SER A 1 310 ? 32.061 5.965 -40.222 1.00 52.91 310 SER A C 1
ATOM 2576 O O . SER A 1 310 ? 32.026 5.718 -41.426 1.00 52.91 310 SER A O 1
ATOM 2578 N N . THR A 1 311 ? 31.279 5.304 -39.361 1.00 47.12 311 THR A N 1
ATOM 2579 C CA . THR A 1 311 ? 30.341 4.236 -39.764 1.00 47.12 311 THR A CA 1
ATOM 2580 C C . THR A 1 311 ? 29.113 4.783 -40.511 1.00 47.12 311 THR A C 1
ATOM 2582 O O . THR A 1 311 ? 28.657 4.186 -41.486 1.00 47.12 311 THR A O 1
ATOM 2585 N N . SER A 1 312 ? 28.596 5.962 -40.138 1.00 40.31 312 SER A N 1
ATOM 2586 C CA . SER A 1 312 ? 27.511 6.629 -40.889 1.00 40.31 312 SER A CA 1
ATOM 2587 C C . SER A 1 312 ? 27.960 7.192 -42.246 1.00 40.31 312 SER A C 1
ATOM 2589 O O . SER A 1 312 ? 27.135 7.331 -43.153 1.00 40.31 312 SER A O 1
ATOM 2591 N N . PHE A 1 313 ? 29.261 7.443 -42.435 1.00 36.03 313 PHE A N 1
ATOM 2592 C CA . PHE A 1 313 ? 29.841 7.746 -43.747 1.00 36.03 313 PHE A CA 1
ATOM 2593 C C . PHE A 1 313 ? 29.874 6.506 -44.663 1.00 36.03 313 PHE A C 1
ATOM 2595 O O . PHE A 1 313 ? 29.677 6.640 -45.867 1.00 36.03 313 PHE A O 1
ATOM 2602 N N . GLN A 1 314 ? 30.009 5.294 -44.107 1.00 39.59 314 GLN A N 1
ATOM 2603 C CA . GLN A 1 314 ? 29.890 4.040 -44.869 1.00 39.59 314 GLN A CA 1
ATOM 2604 C C . GLN A 1 314 ? 28.432 3.678 -45.214 1.00 39.59 314 GLN A C 1
ATOM 2606 O O . GLN A 1 314 ? 28.178 3.206 -46.319 1.00 39.59 314 GLN A O 1
ATOM 2611 N N . GLN A 1 315 ? 27.451 3.970 -44.348 1.00 38.91 315 GLN A N 1
ATOM 2612 C CA . GLN A 1 315 ? 26.021 3.754 -44.659 1.00 38.91 315 GLN A CA 1
ATOM 2613 C C . GLN A 1 315 ? 25.438 4.751 -45.678 1.00 38.91 315 GLN A C 1
ATOM 2615 O O . GLN A 1 315 ? 24.432 4.462 -46.326 1.00 38.91 315 GLN A O 1
ATOM 2620 N N . ARG A 1 316 ? 26.058 5.924 -45.870 1.00 40.47 316 ARG A N 1
ATOM 2621 C CA . ARG A 1 316 ? 25.624 6.890 -46.897 1.00 40.47 316 ARG A CA 1
ATOM 2622 C C . ARG A 1 316 ? 25.935 6.457 -48.335 1.00 40.47 316 ARG A C 1
ATOM 2624 O O . ARG A 1 316 ? 25.335 7.024 -49.242 1.00 40.47 316 ARG A O 1
ATOM 2631 N N . ASN A 1 317 ? 26.760 5.427 -48.531 1.00 43.47 317 ASN A N 1
ATOM 2632 C CA . ASN A 1 317 ? 27.122 4.886 -49.845 1.00 43.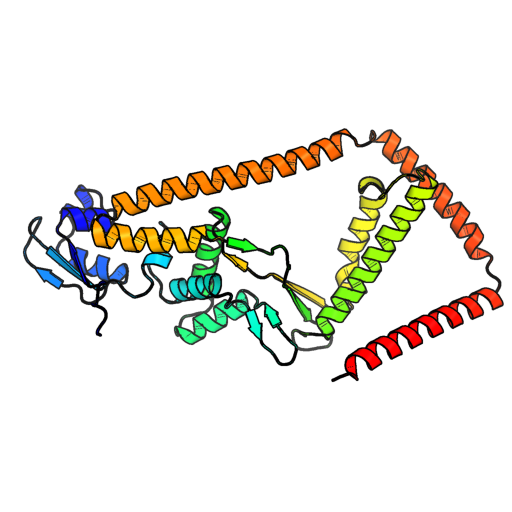47 317 ASN A CA 1
ATOM 2633 C C . ASN A 1 317 ? 26.365 3.592 -50.206 1.00 43.47 317 ASN A C 1
ATOM 2635 O O . ASN A 1 317 ? 26.898 2.751 -50.924 1.00 43.47 317 ASN A O 1
ATOM 2639 N N . MET A 1 318 ? 25.130 3.398 -49.730 1.00 48.81 318 MET A N 1
ATOM 2640 C CA . MET A 1 318 ? 24.248 2.397 -50.343 1.00 48.81 318 MET A CA 1
ATOM 2641 C C . MET A 1 318 ? 23.739 2.924 -51.685 1.00 48.81 318 MET A C 1
ATOM 2643 O O . MET A 1 318 ? 23.165 4.014 -51.747 1.00 48.81 318 MET A O 1
ATOM 2647 N N . THR A 1 319 ? 23.937 2.146 -52.748 1.00 57.88 319 THR A N 1
ATOM 2648 C CA . THR A 1 319 ? 23.317 2.417 -54.053 1.00 57.88 319 THR A CA 1
ATOM 2649 C C . THR A 1 319 ? 21.791 2.331 -53.942 1.00 57.88 319 THR A C 1
ATOM 2651 O O . THR A 1 319 ? 21.266 1.680 -53.037 1.00 57.88 319 THR A O 1
ATOM 2654 N N . GLN A 1 320 ? 21.059 2.982 -54.851 1.00 54.72 320 GLN A N 1
ATOM 2655 C CA . GLN A 1 320 ? 19.591 2.988 -54.834 1.00 54.72 320 GLN A CA 1
ATOM 2656 C C . GLN A 1 320 ? 18.999 1.564 -54.817 1.00 54.72 320 GLN A C 1
ATOM 2658 O O . GLN A 1 320 ? 18.136 1.281 -53.994 1.00 54.72 320 GLN A O 1
ATOM 2663 N N . ALA A 1 321 ? 19.579 0.640 -55.589 1.00 52.12 321 ALA A N 1
ATOM 2664 C CA . ALA A 1 321 ? 19.184 -0.770 -55.608 1.00 52.12 321 ALA A CA 1
ATOM 2665 C C . ALA A 1 321 ? 19.370 -1.483 -54.252 1.00 52.12 321 ALA A C 1
ATOM 2667 O O . ALA A 1 321 ? 18.586 -2.351 -53.893 1.00 52.12 321 ALA A O 1
ATOM 2668 N N . GLN A 1 322 ? 20.384 -1.110 -53.463 1.00 46.34 322 GLN A N 1
ATOM 2669 C CA . GLN A 1 322 ? 20.600 -1.689 -52.132 1.00 46.34 322 GLN A CA 1
ATOM 2670 C C . GLN A 1 322 ? 19.630 -1.126 -51.087 1.00 46.34 322 GLN A C 1
ATOM 2672 O O . GLN A 1 322 ? 19.315 -1.823 -50.126 1.00 46.34 322 GLN A O 1
ATOM 2677 N N . ARG A 1 323 ? 19.161 0.120 -51.252 1.00 48.72 323 ARG A N 1
ATOM 2678 C CA . ARG A 1 323 ? 18.078 0.669 -50.416 1.00 48.72 323 ARG A CA 1
ATOM 2679 C C . ARG A 1 323 ? 16.752 0.006 -50.738 1.00 48.72 323 ARG A C 1
ATOM 2681 O O . ARG A 1 323 ? 16.072 -0.409 -49.816 1.00 48.72 323 ARG A O 1
ATOM 2688 N N . GLU A 1 324 ? 16.448 -0.152 -52.021 1.00 51.69 324 GLU A N 1
ATOM 2689 C CA . GLU A 1 324 ? 15.232 -0.825 -52.476 1.00 51.69 324 GLU A CA 1
ATOM 2690 C C . GLU A 1 324 ? 15.204 -2.300 -52.029 1.00 51.69 324 GLU A C 1
ATOM 2692 O O . GLU A 1 324 ? 14.169 -2.773 -51.572 1.00 51.69 324 GLU A O 1
ATOM 2697 N N . GLU A 1 325 ? 16.341 -3.008 -52.042 1.00 48.62 325 GLU A N 1
ATOM 2698 C CA . GLU A 1 325 ? 16.431 -4.378 -51.505 1.00 48.62 325 GLU A CA 1
ATOM 2699 C C . GLU A 1 325 ? 16.279 -4.425 -49.975 1.00 48.62 325 GLU A C 1
ATOM 2701 O O . GLU A 1 325 ? 15.612 -5.313 -49.451 1.00 48.62 325 GLU A O 1
ATOM 2706 N N . LEU A 1 326 ? 16.862 -3.469 -49.238 1.00 43.16 326 LEU A N 1
ATOM 2707 C CA . LEU A 1 326 ? 16.712 -3.397 -47.781 1.00 43.16 326 LEU A CA 1
ATOM 2708 C C . LEU A 1 326 ? 15.270 -3.065 -47.375 1.00 43.16 326 LEU A C 1
ATOM 2710 O O . LEU A 1 326 ? 14.759 -3.662 -46.431 1.00 43.16 326 LEU A O 1
ATOM 2714 N N . ASP A 1 327 ? 14.621 -2.147 -48.091 1.00 47.25 327 ASP A N 1
ATOM 2715 C CA . ASP A 1 327 ? 13.216 -1.806 -47.878 1.00 47.25 327 ASP A CA 1
ATOM 2716 C C . ASP A 1 327 ? 12.324 -3.021 -48.181 1.00 47.25 327 ASP A C 1
ATOM 2718 O O . ASP A 1 327 ? 11.469 -3.348 -47.359 1.00 47.25 327 ASP A O 1
ATOM 2722 N N . ARG A 1 328 ? 12.606 -3.778 -49.256 1.00 52.16 328 ARG A N 1
ATOM 2723 C CA . ARG A 1 328 ? 11.885 -5.023 -49.581 1.00 52.16 328 ARG A CA 1
ATOM 2724 C C . ARG A 1 328 ? 12.060 -6.104 -48.511 1.00 52.16 328 ARG A C 1
ATOM 2726 O O . ARG A 1 328 ? 11.081 -6.723 -48.114 1.00 52.16 328 ARG A O 1
ATOM 2733 N N . VAL A 1 329 ? 13.280 -6.311 -48.004 1.00 45.06 329 VAL A N 1
ATOM 2734 C CA . VAL A 1 329 ? 13.561 -7.287 -46.930 1.00 45.06 329 VAL A CA 1
ATOM 2735 C C . VAL A 1 329 ? 12.894 -6.873 -45.614 1.00 45.06 329 VAL A C 1
ATOM 2737 O O . VAL A 1 329 ? 12.406 -7.718 -44.866 1.00 45.06 329 VAL A O 1
ATOM 2740 N N . MET A 1 330 ? 12.849 -5.574 -45.316 1.00 41.38 330 MET A N 1
ATOM 2741 C CA . MET A 1 330 ? 12.159 -5.055 -44.135 1.00 41.38 330 MET A CA 1
ATOM 2742 C C . MET A 1 330 ? 10.638 -5.202 -44.245 1.00 41.38 330 MET A C 1
ATOM 2744 O O . MET A 1 330 ? 10.014 -5.533 -43.237 1.00 41.38 330 MET A O 1
ATOM 2748 N N . GLU A 1 331 ? 10.060 -5.003 -45.433 1.00 43.44 331 GLU A N 1
ATOM 2749 C CA . GLU A 1 331 ? 8.652 -5.302 -45.734 1.00 43.44 331 GLU A CA 1
ATOM 2750 C C . GLU A 1 331 ? 8.357 -6.803 -45.598 1.00 43.44 331 GLU A C 1
ATOM 2752 O O . GLU A 1 331 ? 7.430 -7.169 -44.884 1.00 43.44 331 GLU A O 1
ATOM 2757 N N . GLU A 1 332 ? 9.208 -7.681 -46.139 1.00 43.19 332 GLU A N 1
ATOM 2758 C CA . GLU A 1 332 ? 9.076 -9.143 -46.016 1.00 43.19 332 GLU A CA 1
ATOM 2759 C C . GLU A 1 332 ? 9.120 -9.625 -44.558 1.00 43.19 332 GLU A C 1
ATOM 2761 O O . GLU A 1 332 ? 8.347 -10.496 -44.157 1.00 43.19 332 GLU A O 1
ATOM 2766 N N . ILE A 1 333 ? 10.010 -9.058 -43.737 1.00 40.09 333 ILE A N 1
ATOM 2767 C CA . ILE A 1 333 ? 10.083 -9.365 -42.301 1.00 40.09 333 ILE A CA 1
ATOM 2768 C C . ILE A 1 333 ? 8.825 -8.863 -41.579 1.00 40.09 333 ILE A C 1
ATOM 2770 O O . ILE A 1 333 ? 8.329 -9.531 -40.667 1.00 40.09 333 ILE A O 1
ATOM 2774 N N . LEU A 1 334 ? 8.300 -7.700 -41.972 1.00 39.22 334 LEU A N 1
ATOM 2775 C CA . LEU A 1 334 ? 7.061 -7.134 -41.437 1.00 39.22 334 LEU A CA 1
ATOM 2776 C C . LEU A 1 334 ? 5.853 -8.012 -41.767 1.00 39.22 334 LEU A C 1
ATOM 2778 O O . LEU A 1 334 ? 5.092 -8.332 -40.854 1.00 39.22 334 LEU A O 1
ATOM 2782 N N . ASP A 1 335 ? 5.722 -8.453 -43.014 1.00 42.03 335 ASP A N 1
ATOM 2783 C CA . ASP A 1 335 ? 4.623 -9.303 -43.471 1.00 42.03 335 ASP A CA 1
ATOM 2784 C C . ASP A 1 335 ? 4.674 -10.690 -42.821 1.00 42.03 335 ASP A C 1
ATOM 2786 O O . ASP A 1 335 ? 3.655 -11.163 -42.316 1.00 42.03 335 ASP A O 1
ATOM 2790 N N . ARG A 1 336 ? 5.868 -11.283 -42.670 1.00 37.59 336 ARG A N 1
ATOM 2791 C CA . ARG A 1 336 ? 6.059 -12.520 -41.888 1.00 37.59 336 ARG A CA 1
ATOM 2792 C C . ARG A 1 336 ? 5.645 -12.370 -40.429 1.00 37.59 336 ARG A C 1
ATOM 2794 O O . ARG A 1 336 ? 4.976 -13.239 -39.884 1.00 37.59 336 ARG A O 1
ATOM 2801 N N . THR A 1 337 ? 6.007 -11.253 -39.801 1.00 36.38 337 THR A N 1
ATOM 2802 C CA . THR A 1 337 ? 5.635 -10.986 -38.403 1.00 36.38 337 THR A CA 1
ATOM 2803 C C . THR A 1 337 ? 4.119 -10.767 -38.268 1.00 36.38 337 THR A C 1
ATOM 2805 O O . THR A 1 337 ? 3.528 -11.140 -37.259 1.00 36.38 337 THR A O 1
ATOM 2808 N N . ILE A 1 338 ? 3.466 -10.171 -39.274 1.00 39.00 338 ILE A N 1
ATOM 2809 C CA . ILE A 1 338 ? 2.008 -9.983 -39.316 1.00 39.00 338 ILE A CA 1
ATOM 2810 C C . ILE A 1 338 ? 1.282 -11.322 -39.510 1.00 39.00 338 ILE A C 1
ATOM 2812 O O . ILE A 1 338 ? 0.254 -11.542 -38.870 1.00 39.00 338 ILE A O 1
ATOM 2816 N N . GLU A 1 339 ? 1.797 -12.215 -40.356 1.00 40.56 339 GLU A N 1
ATOM 2817 C CA . GLU A 1 339 ? 1.247 -13.563 -40.536 1.00 40.56 339 GLU A CA 1
ATOM 2818 C C . GLU A 1 339 ? 1.444 -14.445 -39.300 1.00 40.56 339 GLU A C 1
ATOM 2820 O O . GLU A 1 339 ? 0.495 -15.099 -38.878 1.00 40.56 339 GLU A O 1
ATOM 2825 N N . GLU A 1 340 ? 2.612 -14.406 -38.654 1.00 39.72 340 GLU A N 1
ATOM 2826 C CA . GLU A 1 340 ? 2.872 -15.147 -37.410 1.00 39.72 340 GLU A CA 1
ATOM 2827 C C . GLU A 1 340 ? 1.966 -14.680 -36.262 1.00 39.72 340 GLU A C 1
ATOM 2829 O O . GLU A 1 340 ? 1.444 -15.498 -35.507 1.00 39.72 340 GLU A O 1
ATOM 2834 N N . VAL A 1 341 ? 1.709 -13.373 -36.155 1.00 40.16 341 VAL A N 1
ATOM 2835 C CA . VAL A 1 341 ? 0.777 -12.823 -35.157 1.00 40.16 341 VAL A CA 1
ATOM 2836 C C . VAL A 1 341 ? -0.676 -13.202 -35.468 1.00 40.16 341 VAL A C 1
ATOM 2838 O O . VAL A 1 341 ? -1.425 -13.501 -34.546 1.00 40.16 341 VAL A O 1
ATOM 2841 N N . LYS A 1 342 ? -1.082 -13.254 -36.744 1.00 39.41 342 LYS A N 1
ATOM 2842 C CA . LYS A 1 342 ? -2.428 -13.714 -37.138 1.00 39.41 342 LYS A CA 1
ATOM 2843 C C . LYS A 1 342 ? -2.622 -15.223 -36.982 1.00 39.41 342 LYS A C 1
ATOM 2845 O O . LYS A 1 342 ? -3.733 -15.646 -36.689 1.00 39.41 342 LYS A O 1
ATOM 2850 N N . ALA A 1 343 ? -1.576 -16.025 -37.177 1.00 38.88 343 ALA A N 1
ATOM 2851 C CA . ALA A 1 343 ? -1.615 -17.470 -36.962 1.00 38.88 343 ALA A CA 1
ATOM 2852 C C . ALA A 1 343 ? -1.745 -17.816 -35.469 1.00 38.88 343 ALA A C 1
ATOM 2854 O O . ALA A 1 343 ? -2.480 -18.731 -35.120 1.00 38.88 343 ALA A O 1
ATOM 2855 N N . LEU A 1 344 ? -1.115 -17.031 -34.587 1.00 40.12 344 LEU A N 1
ATOM 2856 C CA . LEU A 1 344 ? -1.261 -17.158 -33.132 1.00 40.12 344 LEU A CA 1
ATOM 2857 C C . LEU A 1 344 ? -2.643 -16.718 -32.606 1.00 40.12 344 LEU A C 1
ATOM 2859 O O . LEU A 1 344 ? -3.043 -17.176 -31.543 1.00 40.12 344 LEU A O 1
ATOM 2863 N N . ASP A 1 345 ? -3.369 -15.873 -33.347 1.00 37.38 345 ASP A N 1
ATOM 2864 C CA . ASP A 1 345 ? -4.775 -15.505 -33.080 1.00 37.38 345 ASP A CA 1
ATOM 2865 C C . ASP A 1 345 ? -5.787 -16.472 -33.747 1.00 37.38 345 ASP A C 1
ATOM 2867 O O . ASP A 1 345 ? -6.991 -16.355 -33.524 1.00 37.38 345 ASP A O 1
ATOM 2871 N N . GLY A 1 346 ? -5.325 -17.393 -34.604 1.00 39.91 346 GLY A N 1
ATOM 2872 C CA . GLY A 1 346 ? -6.155 -18.345 -35.358 1.00 39.91 346 GLY A CA 1
ATOM 2873 C C . GLY A 1 346 ? -6.113 -19.789 -34.845 1.00 39.91 346 GLY A C 1
ATOM 2874 O O . GLY A 1 346 ? -6.843 -20.629 -35.369 1.00 39.91 346 GLY A O 1
ATOM 2875 N N . GLU A 1 347 ? -5.280 -20.080 -33.844 1.00 35.72 347 GLU A N 1
ATOM 2876 C CA . GLU A 1 347 ? -5.293 -21.336 -33.085 1.00 35.72 347 GLU A CA 1
ATOM 2877 C C . GLU A 1 347 ? -6.042 -21.138 -31.752 1.00 35.72 347 GLU A C 1
ATOM 2879 O O . GLU A 1 347 ? -5.453 -21.173 -30.671 1.00 35.72 347 GLU A O 1
ATOM 2884 N N . GLU A 1 348 ? -7.359 -20.926 -31.850 1.00 34.22 348 GLU A N 1
ATOM 2885 C CA . GLU A 1 348 ? -8.343 -21.328 -30.828 1.00 34.22 348 GLU A CA 1
ATOM 2886 C C . GLU A 1 348 ? -9.243 -22.438 -31.382 1.00 34.22 348 GLU A C 1
ATOM 2888 O O . GLU A 1 348 ? -9.854 -22.234 -32.460 1.00 34.22 348 GLU A O 1
#

Radius of gyration: 29.95 Å; chains: 1; bounding box: 63×41×94 Å

Foldseek 3Di:
DDDPLLQKDKDALVLLCLVLVDDPVRSQPDWPVSSQVSCVQLVWAPWDWDDGGRGIMIITGDDPQSLLCLLPVPDGDDPLLSVLVVCQVVLVLWDQDPLGIARHDPQVSLVVSCVVVVHDSVVSVVSSVSSVVVCVLLVQKDFADDVFDKWKWFAAPPDDDIDTHPLRVVLVVQLVVVVVVVQVVQQVLLCVVVVPDPGDDCLLCVVVVCCSPPVPSCPSSNTPDMDMGTRMHGDPLSVVLSVQQVVVCSVPSGVNVSNVVSVVVSVVSVVVVVVVVVVVVVVVVVVVVPDDDPVVSVVSNVVSVVVVVVVVVVVVPDDPVNVVVVVVVVVVVVVVVVVVVVVVVVPD

pLDDT: mean 77.03, std 17.22, range [29.73, 97.25]

Secondary structure (DSSP, 8-state):
-PPP-TTEEEE-HHHHHHHTT--HHHHHHS-HHHHHHHHHHTT-EEEEEESSGGG-EEEEEPPTTHHHHTT-TT----HHHHHHHHHHHTTTTEEEETTEEEEPPHHHHHHHHHHHHT--HHHHHHHHHHHHHHHHHTTSEEE--TT--EEEEEE-TT-SS-B-HHHHHHHHHHHHHHHHHHHHHHHHHHHTT-TT-SS--TTTSHHHHHHHHHTTHHHHTT-SEEEEEE-EEE-HHHHHHHHHHHHHHHHH--HHHHHHHHHHHHHHHHHHHHHHHHHHHHHHHHHHHTSPPHHHHHHHHHHHHHHHHHHHHHHTT--HHHHHHHHHHHHHHHHHHHHHHHHHTT--

Organism: NCBI:txid665099